Protein AF-0000000075458830 (afdb_homodimer)

Radius of gyration: 20.88 Å; Cα contacts (8 Å, |Δi|>4): 816; chains: 2; bounding box: 41×65×48 Å

Organism: Phanerochaete carnosa (strain HHB-10118-sp) (NCBI:txid650164)

Secondary structure (DSSP, 8-state):
-EEEETTSEEEEEEEEEEEEETTTTEEEEEEEEETTTTEEE--EEEPBTTS-HHHHHHHHHHHHH---EEEPPEEEEE-PBPTT-TT--S--EEEEEE-S-SEEEEEE-GGG-EEEEEEEEEEEPTT----SS-S-TT--PEEEEEEHHHHGGG-SSHHHHH-/-EEEETTSEEEEEEEEEEEEETTTTEEEEEEEEETTTTEEE--EEEPBTTS-HHHHHHHHHHHHH---EEEPPEEEEE-PBPTT-TT--S--EEEEEE-S-SEEEEEE-GGG-EEEEEEEEEEEPTT----SS-S-TT--PEEEEEEHHHHHHH-SSHHHHH-

Foldseek 3Di:
DDDDDPPQEFEKEFEFEWEQDPPVSFIWTKWKADVVVRFIATFMDTDDPPDDNQVRHQLRNCLQAQFRKDADWAFDWDQDDDPPDPPRDRDTDGDTGDFAFPDKDWDQPDRSHIYIYTYTYIYGDPPIDGDPPSYDPVDDIHIDIDRPVVVLVRGDDVVRSVD/DDDDDPPQEFEKEFEFEWEQPPPVSFIWTKWKADVVVRFIATFMDTDDPPDDNQVRHQLRNCLQAQFRKDADWDFDWDQDDDPPDPPRDRDTDGDTGDFAFPDKDWDQPDRSHIYIYTYTYIYGDPPIDGDPPSYDPVDDIHIDIDRPVVVLVRGDDVVRSVD

Sequence (326 aa):
MVQHLAGSFVISSGSTLFRREPGLNELQLCILYQPRKKKYILPKGRKDYGETIEDACLRETYEETGYPCEFVSLRMATRATQPGDLHGRDISIVRDGMTEPVGVTVMDRGKRGGKLIMWYVTRLKDGAEKVDGTQMASENYESQFVEARRAIPLLTLPQHRDLMVQHLAGSFVISSGSTLFRREPGLNELQLCILYQPRKKKYILPKGRKDYGETIEDACLRETYEETGYPCEFVSLRMATRATQPGDLHGRDISIVRDGMTEPVGVTVMDRGKRGGKLIMWYVTRLKDGAEKVDGTQMASENYESQFVEARRAIPLLTLPQHRDL

Solvent-accessible surface area (backbone atoms only — not comparable to full-atom values): 17036 Å² total; per-residue (Å²): 117,49,75,34,47,50,37,30,39,40,55,28,12,19,35,53,38,28,44,65,42,81,96,66,76,39,56,23,32,44,39,28,36,32,70,93,74,71,36,30,42,64,39,50,37,70,21,35,62,90,57,51,64,69,55,25,20,48,48,29,33,20,26,54,54,16,39,52,53,42,75,43,72,31,76,42,44,32,30,52,36,60,77,89,54,51,76,69,67,93,48,63,43,77,40,70,72,35,73,61,58,50,29,38,40,41,33,77,52,68,95,73,17,33,39,37,32,41,28,32,52,27,28,54,36,88,89,60,60,76,44,83,87,46,46,41,78,82,55,70,57,46,54,45,75,31,52,40,81,66,40,41,80,57,34,62,45,68,72,64,48,73,102,116,50,74,36,47,51,36,29,38,40,56,28,13,18,36,52,37,28,45,65,42,83,96,65,77,39,55,23,33,45,38,28,35,33,69,94,74,71,36,28,44,64,39,50,38,70,22,34,61,92,56,50,63,68,55,24,20,47,49,29,32,19,26,53,54,16,38,53,53,44,75,42,72,30,75,43,45,31,29,51,36,59,78,88,53,51,75,69,65,94,50,61,43,76,40,70,74,36,73,62,58,49,29,38,39,40,33,76,51,67,95,73,18,34,38,37,34,41,28,32,52,27,28,56,36,89,90,59,60,78,42,83,87,46,47,41,77,86,54,70,57,46,54,46,74,31,52,39,81,66,41,40,81,55,34,63,44,66,71,63,49,74,101

InterPro domains:
  IPR000086 NUDIX hydrolase domain [PF00293] (37-83)
  IPR000086 NUDIX hydrolase domain [PS51462] (8-163)
  IPR015797 NUDIX hydrolase-like domain superfamily [SSF55811] (25-162)
  IPR020084 NUDIX hydrolase, conserved site [PS00893] (45-66)

pLDDT: mean 95.64, std 5.07, range [72.12, 98.94]

Nearest PDB structures (foldseek):
  5xd4-assembly1_A  TM=8.435E-01  e=1.059E-09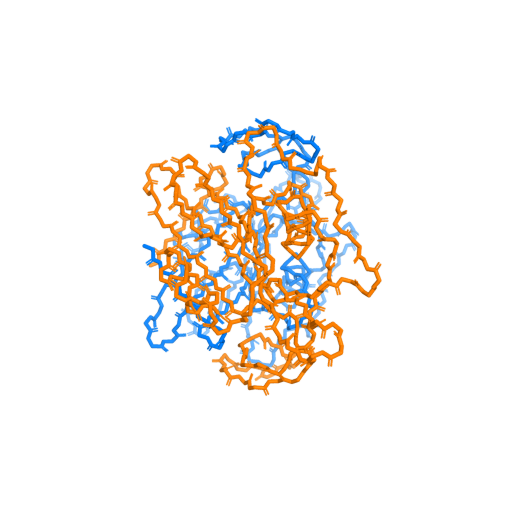  Mycolicibacterium smegmatis MC2 155
  5ggc-assembly1_A  TM=8.726E-01  e=1.098E-08  Mycolicibacterium smegmatis MC2 155
  5gg7-assembly1_A  TM=8.529E-01  e=6.795E-09  Mycolicibacterium smegmatis MC2 155
  6m6y-assembly1_A  TM=8.571E-01  e=1.773E-08  Mycolicibacterium smegmatis MC2 155
  7b64-assembly1_A-2  TM=6.522E-01  e=4.053E-05  Homo sapiens

Structure (mmCIF, N/CA/C/O backbone):
data_AF-0000000075458830-model_v1
#
loop_
_entity.id
_entity.type
_entity.pdbx_description
1 polymer 'Nudix hydrolase domain-containing protein'
#
loop_
_atom_site.group_PDB
_atom_site.id
_atom_site.type_symbol
_atom_site.label_atom_id
_atom_site.label_alt_id
_atom_site.label_comp_id
_atom_site.label_asym_id
_atom_site.label_entity_id
_atom_site.label_seq_id
_atom_site.pdbx_PDB_ins_code
_atom_site.Cartn_x
_atom_site.Cartn_y
_atom_site.Cartn_z
_atom_site.occupancy
_atom_site.B_iso_or_equiv
_atom_site.auth_seq_id
_atom_site.auth_comp_id
_atom_site.auth_asym_id
_atom_site.auth_atom_id
_atom_site.pdbx_PDB_model_num
ATOM 1 N N . MET A 1 1 ? 4.984 -12.453 11.672 1 92.38 1 MET A N 1
ATOM 2 C CA . MET A 1 1 ? 4.258 -12.273 10.414 1 92.38 1 MET A CA 1
ATOM 3 C C . MET A 1 1 ? 2.754 -12.367 10.633 1 92.38 1 MET A C 1
ATOM 5 O O . MET A 1 1 ? 2.283 -13.258 11.344 1 92.38 1 MET A O 1
ATOM 9 N N . VAL A 1 2 ? 2.076 -11.391 10.109 1 95.38 2 VAL A N 1
ATOM 10 C CA . VAL A 1 2 ? 0.62 -11.391 10.195 1 95.38 2 VAL A CA 1
ATOM 11 C C . VAL A 1 2 ? 0.019 -11.242 8.797 1 95.38 2 VAL A C 1
ATOM 13 O O . VAL A 1 2 ? 0.568 -10.531 7.953 1 95.38 2 VAL A O 1
ATOM 16 N N . GLN A 1 3 ? -1.053 -11.961 8.586 1 97.44 3 GLN A N 1
ATOM 17 C CA . GLN A 1 3 ? -1.786 -11.836 7.328 1 97.44 3 GLN A CA 1
ATOM 18 C C . GLN A 1 3 ? -3.254 -11.5 7.578 1 97.44 3 GLN A C 1
ATOM 20 O O . GLN A 1 3 ? -3.891 -12.102 8.453 1 97.44 3 GLN A O 1
ATOM 25 N N . HIS A 1 4 ? -3.738 -10.531 6.891 1 98.38 4 HIS A N 1
ATOM 26 C CA . HIS A 1 4 ? -5.152 -10.172 6.895 1 98.38 4 HIS A CA 1
ATOM 27 C C . HIS A 1 4 ? -5.789 -10.422 5.535 1 98.38 4 HIS A C 1
ATOM 29 O O . HIS A 1 4 ? -5.184 -10.133 4.5 1 98.38 4 HIS A O 1
ATOM 35 N N . LEU A 1 5 ? -6.941 -10.984 5.562 1 98.31 5 LEU A N 1
ATOM 36 C CA . LEU A 1 5 ? -7.652 -11.242 4.316 1 98.31 5 LEU A CA 1
ATOM 37 C C . LEU A 1 5 ? -8.711 -10.172 4.062 1 98.31 5 LEU A C 1
ATOM 39 O O . LEU A 1 5 ? -8.984 -9.352 4.934 1 98.31 5 LEU A O 1
ATOM 43 N N . ALA A 1 6 ? -9.242 -10.18 2.848 1 98.12 6 ALA A N 1
ATOM 44 C CA . ALA A 1 6 ? -10.211 -9.18 2.412 1 98.12 6 ALA A CA 1
ATOM 45 C C . ALA A 1 6 ? -11.281 -8.961 3.477 1 98.12 6 ALA A C 1
ATOM 47 O O . ALA A 1 6 ? -11.828 -9.922 4.027 1 98.12 6 ALA A O 1
ATOM 48 N N . GLY A 1 7 ? -11.547 -7.73 3.752 1 98.06 7 GLY A N 1
ATOM 49 C CA . GLY A 1 7 ? -12.562 -7.383 4.73 1 98.06 7 GLY A CA 1
ATOM 50 C C . GLY A 1 7 ? -12.016 -7.246 6.137 1 98.06 7 GLY A C 1
ATOM 51 O O . GLY A 1 7 ? -12.703 -6.73 7.027 1 98.06 7 GLY A O 1
ATOM 52 N N . SER A 1 8 ? -10.773 -7.637 6.367 1 98.31 8 SER A N 1
ATOM 53 C CA . SER A 1 8 ? -10.227 -7.629 7.723 1 98.31 8 SER A CA 1
ATOM 54 C C . SER A 1 8 ? -9.055 -6.664 7.836 1 98.31 8 SER A C 1
ATOM 56 O O . SER A 1 8 ? -8.234 -6.781 8.75 1 98.31 8 SER A O 1
ATOM 58 N N . PHE A 1 9 ? -8.953 -5.762 6.922 1 98.56 9 PHE A N 1
ATOM 59 C CA . PHE A 1 9 ? -7.926 -4.73 6.992 1 98.56 9 PHE A CA 1
ATOM 60 C C . PHE A 1 9 ? -8.375 -3.469 6.262 1 98.56 9 PHE A C 1
ATOM 62 O O . PHE A 1 9 ? -9.281 -3.514 5.434 1 98.56 9 PHE A O 1
ATOM 69 N N . VAL A 1 10 ? -7.738 -2.395 6.586 1 97.94 10 VAL A N 1
ATOM 70 C CA . VAL A 1 10 ? -7.938 -1.129 5.887 1 97.94 10 VAL A CA 1
ATOM 71 C C . VAL A 1 10 ? -6.586 -0.558 5.457 1 97.94 10 VAL A C 1
ATOM 73 O O . VAL A 1 10 ? -5.594 -0.689 6.18 1 97.94 10 VAL A O 1
ATOM 76 N N . ILE A 1 11 ? -6.566 -0.031 4.297 1 98.62 11 ILE A N 1
ATOM 77 C CA . ILE A 1 11 ? -5.41 0.692 3.775 1 98.62 11 ILE A CA 1
ATOM 78 C C . ILE A 1 11 ? -5.699 2.193 3.779 1 98.62 11 ILE A C 1
ATOM 80 O O . ILE A 1 11 ? -6.719 2.637 3.25 1 98.62 11 ILE A O 1
ATOM 84 N N . SER A 1 12 ? -4.84 2.891 4.438 1 98.56 12 SER A N 1
ATOM 85 C CA . SER A 1 12 ? -4.941 4.344 4.535 1 98.56 12 SER A CA 1
ATOM 86 C C . SER A 1 12 ? -3.68 5.023 4.012 1 98.56 12 SER A C 1
ATOM 88 O O . SER A 1 12 ? -2.662 4.363 3.785 1 98.56 12 SER A O 1
ATOM 90 N N . SER A 1 13 ? -3.824 6.23 3.752 1 98.69 13 SER A N 1
ATOM 91 C CA . SER A 1 13 ? -2.713 7.066 3.311 1 98.69 13 SER A CA 1
ATOM 92 C C . SER A 1 13 ? -2.762 8.445 3.963 1 98.69 13 SER A C 1
ATOM 94 O O . SER A 1 13 ? -3.842 8.953 4.27 1 98.69 13 SER A O 1
ATOM 96 N N . GLY A 1 14 ? -1.618 8.961 4.238 1 98.5 14 GLY A N 1
ATOM 97 C CA . GLY A 1 14 ? -1.493 10.266 4.871 1 98.5 14 GLY A CA 1
ATOM 98 C C . GLY A 1 14 ? -0.292 11.055 4.383 1 98.5 14 GLY A C 1
ATOM 99 O O . GLY A 1 14 ? 0.45 10.586 3.516 1 98.5 14 GLY A O 1
ATOM 100 N N . SER A 1 15 ? -0.179 12.227 4.871 1 98.12 15 SER A N 1
ATOM 101 C CA . SER A 1 15 ? 0.909 13.062 4.371 1 98.12 15 SER A CA 1
ATOM 102 C C . SER A 1 15 ? 1.405 14.031 5.438 1 98.12 15 SER A C 1
ATOM 104 O O . SER A 1 15 ? 0.67 14.359 6.371 1 98.12 15 SER A O 1
ATOM 106 N N . THR A 1 16 ? 2.641 14.383 5.387 1 98.75 16 THR A N 1
ATOM 107 C CA . THR A 1 16 ? 3.156 15.633 5.949 1 98.75 16 THR A CA 1
ATOM 108 C C . THR A 1 16 ? 3.096 16.75 4.918 1 98.75 16 THR A C 1
ATOM 110 O O . THR A 1 16 ? 3.914 16.797 3.996 1 98.75 16 THR A O 1
ATOM 113 N N . LEU A 1 17 ? 2.131 17.562 5.074 1 98.81 17 LEU A N 1
ATOM 114 C CA . LEU A 1 17 ? 1.903 18.641 4.125 1 98.81 17 LEU A CA 1
ATOM 115 C C . LEU A 1 17 ? 2.68 19.891 4.527 1 98.81 17 LEU A C 1
ATOM 117 O O . LEU A 1 17 ? 2.441 20.453 5.598 1 98.81 17 LEU A O 1
ATOM 121 N N . PHE A 1 18 ? 3.543 20.344 3.609 1 98.38 18 PHE A N 1
ATOM 122 C CA . PHE A 1 18 ? 4.387 21.5 3.898 1 98.38 18 PHE A CA 1
ATOM 123 C C . PHE A 1 18 ? 4.035 22.672 2.984 1 98.38 18 PHE A C 1
ATOM 125 O O . PHE A 1 18 ? 3.422 22.469 1.932 1 98.38 18 PHE A O 1
ATOM 132 N N . ARG A 1 19 ? 4.367 23.766 3.416 1 96.75 19 ARG A N 1
ATOM 133 C CA . ARG A 1 19 ? 4.465 24.953 2.559 1 96.75 19 ARG A CA 1
ATOM 134 C C . ARG A 1 19 ? 5.617 25.844 2.996 1 96.75 19 ARG A C 1
ATOM 136 O O . ARG A 1 19 ? 6.145 25.703 4.098 1 96.75 19 ARG A O 1
ATOM 143 N N . ARG A 1 20 ? 6.141 26.594 2.086 1 92.25 20 ARG A N 1
ATOM 144 C CA . ARG A 1 20 ? 7.074 27.656 2.443 1 92.25 20 ARG A CA 1
ATOM 145 C C . ARG A 1 20 ? 6.375 29 2.492 1 92.25 20 ARG A C 1
ATOM 147 O O . ARG A 1 20 ? 5.617 29.344 1.58 1 92.25 20 ARG A O 1
ATOM 154 N N . GLU A 1 21 ? 6.395 29.641 3.633 1 82.94 21 GLU A N 1
ATOM 155 C CA . GLU A 1 21 ? 5.84 30.984 3.762 1 82.94 21 GLU A CA 1
ATOM 156 C C . GLU A 1 21 ? 6.602 31.984 2.891 1 82.94 21 GLU A C 1
ATOM 158 O O . GLU A 1 21 ? 7.824 32.094 2.994 1 82.94 21 GLU A O 1
ATOM 163 N N . PRO A 1 22 ? 5.734 32.531 2.053 1 72.12 22 PRO A N 1
ATOM 164 C CA . PRO A 1 22 ? 6.418 33.5 1.191 1 72.12 22 PRO A CA 1
ATOM 165 C C . PRO A 1 22 ? 7.117 34.594 1.98 1 72.12 22 PRO A C 1
ATOM 167 O O . PRO A 1 22 ? 6.594 35.062 2.998 1 72.12 22 PRO A O 1
ATOM 170 N N . GLY A 1 23 ? 8.305 35.031 1.563 1 77.81 23 GLY A N 1
ATOM 171 C CA . GLY A 1 23 ? 9.039 36.156 2.145 1 77.81 23 GLY A CA 1
ATOM 172 C C . GLY A 1 23 ? 9.906 35.75 3.322 1 77.81 23 GLY A C 1
ATOM 173 O O . GLY A 1 23 ? 10.93 36.375 3.586 1 77.81 23 GLY A O 1
ATOM 174 N N . LEU A 1 24 ? 9.477 34.719 4.102 1 76.94 24 LEU A N 1
ATOM 175 C CA . LEU A 1 24 ? 10.227 34.312 5.293 1 76.94 24 LEU A CA 1
ATOM 176 C C . LEU A 1 24 ? 11.023 33.062 5.043 1 76.94 24 LEU A C 1
ATOM 178 O O . LEU A 1 24 ? 11.867 32.688 5.863 1 76.94 24 LEU A O 1
ATOM 182 N N . ASN A 1 25 ? 10.859 32.531 3.949 1 83.06 25 ASN A N 1
ATOM 183 C CA . ASN A 1 25 ? 11.477 31.234 3.619 1 83.06 25 ASN A CA 1
ATOM 184 C C . ASN A 1 25 ? 11.359 30.25 4.773 1 83.06 25 ASN A C 1
ATOM 186 O O . ASN A 1 25 ? 12.312 29.516 5.062 1 83.06 25 ASN A O 1
ATOM 190 N N . GLU A 1 26 ? 10.328 30.359 5.547 1 91.31 26 GLU A N 1
ATOM 191 C CA . GLU A 1 26 ? 10.047 29.484 6.684 1 91.31 26 GLU A CA 1
ATOM 192 C C . GLU A 1 26 ? 9.234 28.266 6.254 1 91.31 26 GLU A C 1
ATOM 194 O O . GLU A 1 26 ? 8.227 28.406 5.559 1 91.31 26 GLU A O 1
ATOM 199 N N . LEU A 1 27 ? 9.789 27.109 6.641 1 95.81 27 LEU A N 1
ATOM 200 C CA . LEU A 1 27 ? 9.062 25.875 6.371 1 95.81 27 LEU A CA 1
ATOM 201 C C . LEU A 1 27 ? 7.957 25.672 7.402 1 95.81 27 LEU A C 1
ATOM 203 O O . LEU A 1 27 ? 8.203 25.75 8.609 1 95.81 27 LEU A O 1
ATOM 207 N N . GLN A 1 28 ? 6.793 25.484 6.879 1 97.62 28 GLN A N 1
ATOM 208 C CA . GLN A 1 28 ? 5.656 25.234 7.758 1 97.62 28 GLN A CA 1
ATOM 209 C C . GLN A 1 28 ? 5.031 23.875 7.48 1 97.62 28 GLN A C 1
ATOM 211 O O . GLN A 1 28 ? 5.031 23.406 6.34 1 97.62 28 GLN A O 1
ATOM 216 N N . LEU A 1 29 ? 4.57 23.234 8.523 1 98.44 29 LEU A N 1
ATOM 217 C CA . LEU A 1 29 ? 3.859 21.969 8.484 1 98.44 29 LEU A CA 1
ATOM 218 C C . LEU A 1 29 ? 2.375 22.156 8.773 1 98.44 29 LEU A C 1
ATOM 220 O O . LEU A 1 29 ? 2.01 22.906 9.695 1 98.44 29 LEU A O 1
ATOM 224 N N . CYS A 1 30 ? 1.53 21.562 7.934 1 98.5 30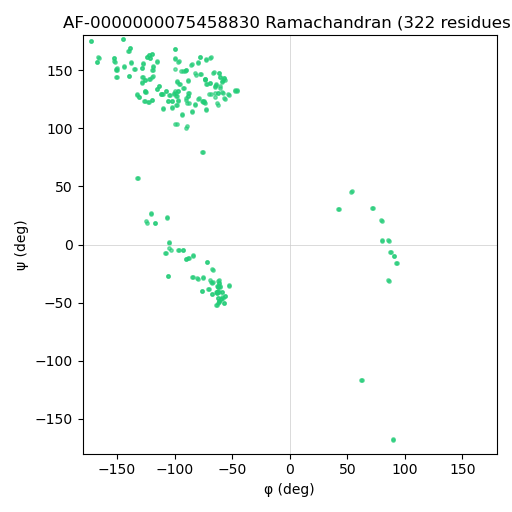 CYS A N 1
ATOM 225 C CA . CYS A 1 30 ? 0.098 21.594 8.211 1 98.5 30 CYS A CA 1
ATOM 226 C C . CYS A 1 30 ? -0.295 20.516 9.211 1 98.5 30 CYS A C 1
ATOM 228 O O . CYS A 1 30 ? -0.062 19.328 8.969 1 98.5 30 CYS A O 1
ATOM 230 N N . ILE A 1 31 ? -0.862 20.875 10.336 1 98.69 31 ILE A N 1
ATOM 231 C CA . ILE A 1 31 ? -1.334 19.922 11.336 1 98.69 31 ILE A CA 1
ATOM 232 C C . ILE A 1 31 ? -2.834 20.094 11.555 1 98.69 31 ILE A C 1
ATOM 234 O O . ILE A 1 31 ? -3.383 21.172 11.289 1 98.69 31 ILE A O 1
ATOM 238 N N . LEU A 1 32 ? -3.467 19.031 11.898 1 98.44 32 LEU A N 1
ATOM 239 C CA . LEU A 1 32 ? -4.895 19.016 12.195 1 98.44 32 LEU A CA 1
ATOM 240 C C . LEU A 1 32 ? -5.141 19.016 13.703 1 98.44 32 LEU A C 1
ATOM 242 O O . LEU A 1 32 ? -4.531 18.234 14.43 1 98.44 32 LEU A O 1
ATOM 246 N N . TYR A 1 33 ? -5.945 19.859 14.172 1 97.88 33 TYR A N 1
ATOM 247 C CA . TYR A 1 33 ? -6.461 19.797 15.531 1 97.88 33 TYR A CA 1
ATOM 248 C C . TYR A 1 33 ? -7.832 19.141 15.57 1 97.88 33 TYR A C 1
ATOM 250 O O . TYR A 1 33 ? -8.727 19.5 14.797 1 97.88 33 TYR A O 1
ATOM 258 N N . GLN A 1 34 ? -7.957 18.109 16.328 1 95.25 34 GLN A N 1
ATOM 259 C CA . GLN A 1 34 ? -9.227 17.438 16.594 1 95.25 34 GLN A CA 1
ATOM 260 C C . GLN A 1 34 ? -9.828 17.891 17.922 1 95.25 34 GLN A C 1
ATOM 262 O O . GLN A 1 34 ? -9.477 17.359 18.984 1 95.25 34 GLN A O 1
ATOM 267 N N . PRO A 1 35 ? -10.852 18.75 17.938 1 93.12 35 PRO A N 1
ATOM 268 C CA . PRO A 1 35 ? -11.375 19.344 19.172 1 93.12 35 PRO A CA 1
ATOM 269 C C . PRO A 1 35 ? -11.945 18.297 20.125 1 93.12 35 PRO A C 1
ATOM 271 O O . PRO A 1 35 ? -11.75 18.375 21.344 1 93.12 35 PRO A O 1
ATOM 274 N N . ARG A 1 36 ? -12.664 17.328 19.594 1 91.19 36 ARG A N 1
ATOM 275 C CA . ARG A 1 36 ? -13.328 16.328 20.438 1 91.19 36 ARG A CA 1
ATOM 276 C C . ARG A 1 36 ? -12.305 15.539 21.234 1 91.19 36 ARG A C 1
ATOM 278 O O . ARG A 1 36 ? -12.547 15.211 22.406 1 91.19 36 ARG A O 1
ATOM 285 N N . LYS A 1 37 ? -11.141 15.305 20.703 1 93.38 37 LYS A N 1
ATOM 286 C CA . LYS A 1 37 ? -10.117 14.484 21.344 1 93.38 37 LYS A CA 1
ATOM 287 C C . LYS A 1 37 ? -8.961 15.344 21.844 1 93.38 37 LYS A C 1
ATOM 289 O O . LYS A 1 37 ? -8.07 14.859 22.547 1 93.38 37 LYS A O 1
ATOM 294 N N . LYS A 1 38 ? -9.008 16.547 21.5 1 95.19 38 LYS A N 1
ATOM 295 C CA . LYS A 1 38 ? -7.965 17.5 21.859 1 95.19 38 LYS A CA 1
ATOM 296 C C . LYS A 1 38 ? -6.586 17 21.438 1 95.19 38 LYS A C 1
ATOM 298 O O . LYS A 1 38 ? -5.645 17 22.234 1 95.19 38 LYS A O 1
ATOM 303 N N . LYS A 1 39 ? -6.5 16.5 20.234 1 97.44 39 LYS A N 1
ATOM 304 C CA . LYS A 1 39 ? -5.266 15.953 19.688 1 97.44 39 LYS A CA 1
ATOM 305 C C . LYS A 1 39 ? -4.859 16.688 18.406 1 97.44 39 LYS A C 1
ATOM 307 O O . LYS A 1 39 ? -5.715 17.156 17.656 1 97.44 39 LYS A O 1
ATOM 312 N N . TYR A 1 40 ? -3.572 16.844 18.297 1 98.5 40 TYR A N 1
ATOM 313 C CA . TYR A 1 40 ? -2.992 17.266 17.016 1 98.5 40 TYR A CA 1
ATOM 314 C C . TYR A 1 40 ? -2.457 16.062 16.25 1 98.5 40 TYR A C 1
ATOM 316 O O . TYR A 1 40 ? -1.675 15.273 16.766 1 98.5 40 TYR A O 1
ATOM 324 N N . ILE A 1 41 ? -2.908 15.953 14.969 1 98.38 41 ILE A N 1
ATOM 325 C CA . ILE A 1 41 ? -2.533 14.797 14.164 1 98.38 41 ILE A CA 1
ATOM 326 C C . ILE A 1 41 ? -2.201 15.242 12.742 1 98.38 41 ILE A C 1
ATOM 328 O O . ILE A 1 41 ? -2.404 16.406 12.383 1 98.38 41 ILE A O 1
ATOM 332 N N . LEU A 1 42 ? -1.647 14.359 11.992 1 98.75 42 LEU A N 1
ATOM 333 C CA . LEU A 1 42 ? -1.403 14.586 10.578 1 98.75 42 LEU A CA 1
ATOM 334 C C . LEU A 1 42 ? -2.594 14.133 9.734 1 98.75 42 LEU A C 1
ATOM 336 O O . LEU A 1 42 ? -3.334 13.234 10.141 1 98.75 42 LEU A O 1
ATOM 340 N N . PRO A 1 43 ? -2.789 14.781 8.633 1 98.62 43 PRO A N 1
ATOM 341 C CA . PRO A 1 43 ? -3.9 14.352 7.785 1 98.62 43 PRO A CA 1
ATOM 342 C C . PRO A 1 43 ? -3.703 12.938 7.23 1 98.62 43 PRO A C 1
ATOM 344 O O . PRO A 1 43 ? -2.602 12.594 6.801 1 98.62 43 PRO A O 1
ATOM 347 N N . LYS A 1 44 ? -4.68 12.156 7.242 1 98.06 44 LYS A N 1
ATOM 348 C CA . LYS A 1 44 ? -4.691 1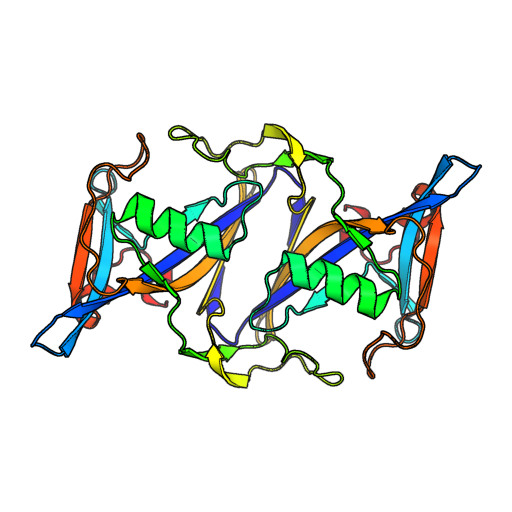0.797 6.723 1 98.06 44 LYS A CA 1
ATOM 349 C C . LYS A 1 44 ? -6.121 10.266 6.602 1 98.06 44 LYS A C 1
ATOM 351 O O . LYS A 1 44 ? -7.035 10.781 7.246 1 98.06 44 LYS A O 1
ATOM 356 N N . GLY A 1 45 ? -6.266 9.242 5.805 1 97.19 45 GLY A N 1
ATOM 357 C CA . GLY A 1 45 ? -7.574 8.617 5.695 1 97.19 45 GLY A CA 1
ATOM 358 C C . GLY A 1 45 ? -7.559 7.336 4.883 1 97.19 45 GLY A C 1
ATOM 359 O O . GLY A 1 45 ? -6.547 7.008 4.254 1 97.19 45 GLY A O 1
ATOM 360 N N . ARG A 1 46 ? -8.703 6.695 4.852 1 97.31 46 ARG A N 1
ATOM 361 C CA . ARG A 1 46 ? -8.867 5.43 4.145 1 97.31 46 ARG A CA 1
ATOM 362 C C . ARG A 1 46 ? -8.883 5.645 2.635 1 97.31 46 ARG A C 1
ATOM 364 O O . ARG A 1 46 ? -9.461 6.621 2.15 1 97.31 46 ARG A O 1
ATOM 371 N N . LYS A 1 47 ? -8.281 4.711 1.985 1 97.62 47 LYS A N 1
ATOM 372 C CA . LYS A 1 47 ? -8.344 4.699 0.526 1 97.62 47 LYS A CA 1
ATOM 373 C C . LYS A 1 47 ? -9.758 4.371 0.041 1 97.62 47 LYS A C 1
ATOM 375 O O . LYS A 1 47 ? -10.43 3.516 0.617 1 97.62 47 LYS A O 1
ATOM 380 N N . ASP A 1 48 ? -10.211 5.09 -1.018 1 97.56 48 ASP A N 1
ATOM 381 C CA . ASP A 1 48 ? -11.398 4.664 -1.758 1 97.56 48 ASP A CA 1
ATOM 382 C C . ASP A 1 48 ? -11.086 3.453 -2.637 1 97.56 48 ASP A C 1
ATOM 384 O O . ASP A 1 48 ? -9.977 3.318 -3.146 1 97.56 48 ASP A O 1
ATOM 388 N N . TYR A 1 49 ? -12.094 2.535 -2.709 1 97.38 49 TYR A N 1
ATOM 389 C CA . TYR A 1 49 ? -11.836 1.456 -3.654 1 97.38 49 TYR A CA 1
ATOM 390 C C . TYR A 1 49 ? -11.625 2.004 -5.062 1 97.38 49 TYR A C 1
ATOM 392 O O . TYR A 1 49 ? -12.266 2.982 -5.457 1 97.38 49 TYR A O 1
ATOM 400 N N . GLY A 1 50 ? -10.656 1.42 -5.789 1 96.75 50 GLY A N 1
ATOM 401 C CA . GLY A 1 50 ? -10.383 1.802 -7.164 1 96.75 50 GLY A CA 1
ATOM 402 C C . GLY A 1 50 ? -9.305 2.863 -7.289 1 96.75 50 GLY A C 1
ATOM 403 O O . GLY A 1 50 ? -8.773 3.088 -8.375 1 96.75 50 GLY A O 1
ATOM 404 N N . GLU A 1 51 ? -8.969 3.525 -6.273 1 97.12 51 GLU A N 1
ATOM 405 C CA . GLU A 1 51 ? -7.918 4.531 -6.387 1 97.12 51 GLU A CA 1
ATOM 406 C C . GLU A 1 51 ? -6.582 3.988 -5.891 1 97.12 51 GLU A C 1
ATOM 408 O O . GLU A 1 51 ? -6.539 2.996 -5.16 1 97.12 51 GLU A O 1
ATOM 413 N N . THR A 1 52 ? -5.512 4.598 -6.289 1 98.25 52 THR A N 1
ATOM 414 C CA . THR A 1 52 ? -4.195 4.238 -5.777 1 98.25 52 THR A CA 1
ATOM 415 C C . THR A 1 52 ? -3.98 4.82 -4.383 1 98.25 52 THR A C 1
ATOM 417 O O . THR A 1 52 ? -4.723 5.707 -3.953 1 98.25 52 THR A O 1
ATOM 420 N N . ILE A 1 53 ? -3.012 4.258 -3.695 1 98.69 53 ILE A N 1
ATOM 421 C CA . ILE A 1 53 ? -2.672 4.754 -2.367 1 98.69 53 ILE A CA 1
ATOM 422 C C . ILE A 1 53 ? -2.184 6.199 -2.467 1 98.69 53 ILE A C 1
ATOM 424 O O . ILE A 1 53 ? -2.469 7.02 -1.592 1 98.69 53 ILE A O 1
ATOM 428 N N . GLU A 1 54 ? -1.455 6.52 -3.537 1 98.69 54 GLU A N 1
ATOM 429 C CA . GLU A 1 54 ? -0.976 7.875 -3.803 1 98.69 54 GLU A CA 1
ATOM 430 C C . GLU A 1 54 ? -2.139 8.844 -3.984 1 98.69 54 GLU A C 1
ATOM 432 O O . GLU A 1 54 ? -2.141 9.938 -3.408 1 98.69 54 GLU A O 1
ATOM 437 N N . ASP A 1 55 ? -3.123 8.414 -4.773 1 98.38 55 ASP A N 1
ATOM 438 C CA . ASP A 1 55 ? -4.293 9.258 -4.992 1 98.38 55 ASP A CA 1
ATOM 439 C C . ASP A 1 55 ? -5.051 9.492 -3.688 1 98.38 55 ASP A C 1
ATOM 441 O O . ASP A 1 55 ? -5.547 10.594 -3.439 1 98.38 55 ASP A O 1
ATOM 445 N N . ALA A 1 56 ? -5.156 8.469 -2.926 1 98.5 56 ALA A N 1
ATOM 446 C CA . ALA A 1 56 ? -5.812 8.586 -1.626 1 98.5 56 ALA A CA 1
ATOM 447 C C . ALA A 1 56 ? -5.113 9.625 -0.75 1 98.5 56 ALA A C 1
ATOM 449 O O . ALA A 1 56 ? -5.77 10.406 -0.058 1 98.5 56 ALA A O 1
ATOM 450 N N . CYS A 1 57 ? -3.777 9.633 -0.774 1 98.75 57 CYS A N 1
ATOM 451 C CA . CYS A 1 57 ? -2.996 10.578 0.013 1 98.75 57 CYS A CA 1
ATOM 452 C C . CYS A 1 57 ? -3.377 12.016 -0.325 1 98.75 57 CYS A C 1
ATOM 454 O O . CYS A 1 57 ? -3.699 12.805 0.566 1 98.75 57 CYS A O 1
ATOM 456 N N . LEU A 1 58 ? -3.375 12.25 -1.6 1 98.75 58 LEU A N 1
ATOM 457 C CA . LEU A 1 58 ? -3.666 13.609 -2.047 1 98.75 58 LEU A CA 1
ATOM 458 C C . LEU A 1 58 ? -5.117 13.977 -1.755 1 98.75 58 LEU A C 1
ATOM 460 O O . LEU A 1 58 ? -5.398 15.086 -1.296 1 98.75 58 LEU A O 1
ATOM 464 N N . ARG A 1 59 ? -6.027 13.117 -1.991 1 98 59 ARG A N 1
ATOM 465 C CA . ARG A 1 59 ? -7.445 13.367 -1.757 1 98 59 ARG A CA 1
ATOM 466 C C . ARG A 1 59 ? -7.723 13.594 -0.275 1 98 59 ARG A C 1
ATOM 468 O O . ARG A 1 59 ? -8.336 14.594 0.1 1 98 59 ARG A O 1
ATOM 475 N N . GLU A 1 60 ? -7.266 12.672 0.572 1 97.88 60 GLU A N 1
ATOM 476 C CA . GLU A 1 60 ? -7.508 12.758 2.01 1 97.88 60 GLU A CA 1
ATOM 477 C C . GLU A 1 60 ? -6.875 14.008 2.604 1 97.88 60 GLU A C 1
ATOM 479 O O . GLU A 1 60 ? -7.438 14.625 3.516 1 97.88 60 GLU A O 1
ATOM 484 N N . THR A 1 61 ? -5.641 14.352 2.141 1 98.62 61 THR A N 1
ATOM 485 C CA . THR A 1 61 ? -5.012 15.586 2.605 1 98.62 61 THR A CA 1
ATOM 486 C C . THR A 1 61 ? -5.867 16.797 2.254 1 98.62 61 THR A C 1
ATOM 488 O O . THR A 1 61 ? -6.133 17.641 3.107 1 98.62 61 THR A O 1
ATOM 491 N N . TYR A 1 62 ? -6.312 16.828 1.029 1 98.31 62 TYR A N 1
ATOM 492 C CA . TYR A 1 62 ? -7.18 17.922 0.589 1 98.31 62 TYR A CA 1
ATOM 493 C C . TYR A 1 62 ? -8.469 17.953 1.395 1 98.31 62 TYR A C 1
ATOM 495 O O . TYR A 1 62 ? -8.891 19.016 1.872 1 98.31 62 TYR A O 1
ATOM 503 N N . GLU A 1 63 ? -9.094 16.812 1.522 1 97.06 63 GLU A N 1
ATOM 504 C CA . GLU A 1 63 ? -10.367 16.734 2.24 1 97.06 63 GLU A CA 1
ATOM 505 C C . GLU A 1 63 ? -10.219 17.219 3.676 1 97.06 63 GLU A C 1
ATOM 507 O O . GLU A 1 63 ? -11.031 18.031 4.141 1 97.06 63 GLU A O 1
ATOM 512 N N . GLU A 1 64 ? -9.211 16.812 4.371 1 97.62 64 GLU A N 1
ATOM 513 C CA . GLU A 1 64 ? -9.109 17.078 5.805 1 97.62 64 GLU A CA 1
ATOM 514 C C . GLU A 1 64 ? -8.516 18.453 6.078 1 97.62 64 GLU A C 1
ATOM 516 O O . GLU A 1 64 ? -8.789 19.047 7.117 1 97.62 64 GLU A O 1
ATOM 521 N N . THR A 1 65 ? -7.668 19 5.164 1 98.06 65 THR A N 1
ATOM 522 C CA . THR A 1 65 ? -6.961 20.234 5.438 1 98.06 65 THR A CA 1
ATOM 523 C C . THR A 1 65 ? -7.574 21.391 4.652 1 98.06 65 THR A C 1
ATOM 525 O O . THR A 1 65 ? -7.398 22.562 5.012 1 98.06 65 THR A O 1
ATOM 528 N N . GLY A 1 66 ? -8.195 21.062 3.514 1 98.06 66 GLY A N 1
ATOM 529 C CA . GLY A 1 66 ? -8.695 22.078 2.602 1 98.06 66 GLY A CA 1
ATOM 530 C C . GLY A 1 66 ? -7.652 22.578 1.62 1 98.06 66 GLY A C 1
ATOM 531 O O . GLY A 1 66 ? -7.918 23.484 0.829 1 98.06 66 GLY A O 1
ATOM 532 N N . TYR A 1 67 ? -6.473 22.016 1.631 1 98 67 TYR A N 1
ATOM 533 C CA . TYR A 1 67 ? -5.379 22.516 0.81 1 98 67 TYR A CA 1
ATOM 534 C C . TYR A 1 67 ? -5.043 21.547 -0.312 1 98 67 TYR A C 1
ATOM 536 O O . TYR A 1 67 ? -4.637 20.406 -0.055 1 98 67 TYR A O 1
ATOM 544 N N . PRO A 1 68 ? -5.223 22 -1.569 1 98.06 68 PRO A N 1
ATOM 545 C CA . PRO A 1 68 ? -4.684 21.188 -2.658 1 98.06 68 PRO A CA 1
ATOM 546 C C . PRO A 1 68 ? -3.166 21.016 -2.572 1 98.06 68 PRO A C 1
ATOM 548 O O . PRO A 1 68 ? -2.453 21.969 -2.256 1 98.06 68 PRO A O 1
ATOM 551 N N . CYS A 1 69 ? -2.703 19.812 -2.771 1 98.5 69 CYS A N 1
ATOM 552 C CA . CYS A 1 69 ? -1.279 19.547 -2.588 1 98.5 69 CYS A CA 1
ATOM 553 C C . CYS A 1 69 ? -0.751 18.625 -3.672 1 98.5 69 CYS A C 1
ATOM 555 O O . CYS A 1 69 ? -1.519 18.125 -4.5 1 98.5 69 CYS A O 1
ATOM 557 N N . GLU A 1 70 ? 0.531 18.531 -3.783 1 98.62 70 GLU A N 1
ATOM 558 C CA . GLU A 1 70 ? 1.244 17.625 -4.676 1 98.62 70 GLU A CA 1
ATOM 559 C C . GLU A 1 70 ? 2.445 16.984 -3.977 1 98.62 70 GLU A C 1
ATOM 561 O O . GLU A 1 70 ? 2.922 17.5 -2.965 1 98.62 70 GLU A O 1
ATOM 566 N N . PHE A 1 71 ? 2.875 15.867 -4.461 1 98.62 71 PHE A N 1
ATOM 567 C CA . PHE A 1 71 ? 4.008 15.172 -3.863 1 98.62 71 PHE A CA 1
ATOM 568 C C . PHE A 1 71 ? 5.289 15.969 -4.039 1 98.62 71 PHE A C 1
ATOM 570 O O . PHE A 1 71 ? 5.484 16.625 -5.066 1 98.62 71 PHE A O 1
ATOM 577 N N . VAL A 1 72 ? 6.152 15.852 -3.088 1 97.69 72 VAL A N 1
ATOM 578 C CA . VAL A 1 72 ? 7.473 16.469 -3.152 1 97.69 72 VAL A CA 1
ATOM 579 C C . VAL A 1 72 ? 8.508 15.438 -3.594 1 97.69 72 VAL A C 1
ATOM 581 O O . VAL A 1 72 ? 8.531 14.312 -3.076 1 97.69 72 VAL A O 1
ATOM 584 N N . SER A 1 73 ? 9.312 15.797 -4.57 1 97.44 73 SER A N 1
ATOM 585 C CA . SER A 1 73 ? 10.461 14.977 -4.941 1 97.44 73 SER A CA 1
ATOM 586 C C . SER A 1 73 ? 11.578 15.094 -3.91 1 97.44 73 SER A C 1
ATOM 588 O O . SER A 1 73 ? 12.125 16.188 -3.695 1 97.44 73 SER A O 1
ATOM 590 N N . LEU A 1 74 ? 11.969 13.961 -3.346 1 98.19 74 LEU A N 1
ATOM 591 C CA . LEU A 1 74 ? 12.891 14 -2.215 1 98.19 74 LEU A CA 1
ATOM 592 C C . LEU A 1 74 ? 14.18 13.266 -2.545 1 98.19 74 LEU A C 1
ATOM 594 O O . LEU A 1 74 ? 14.211 12.406 -3.432 1 98.19 74 LEU A O 1
ATOM 598 N N . ARG A 1 75 ? 15.258 13.695 -1.846 1 98.62 75 ARG A N 1
ATOM 599 C CA . ARG A 1 75 ? 16.375 12.797 -1.577 1 98.62 75 ARG A CA 1
ATOM 600 C C . ARG A 1 75 ? 16.125 11.961 -0.327 1 98.62 75 ARG A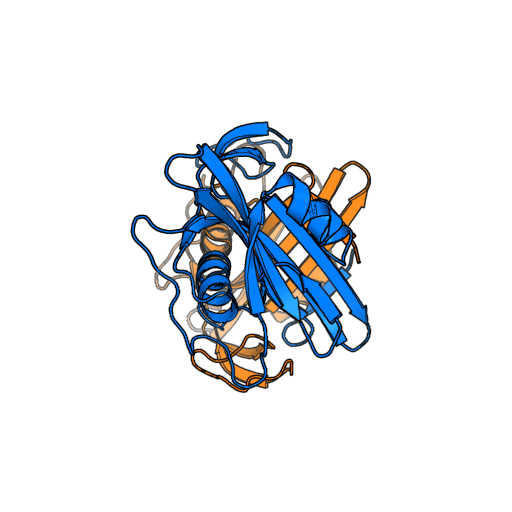 C 1
ATOM 602 O O . ARG A 1 75 ? 16.031 12.5 0.778 1 98.62 75 ARG A O 1
ATOM 609 N N . MET A 1 76 ? 16 10.68 -0.514 1 98.44 76 MET A N 1
ATOM 610 C CA . MET A 1 76 ? 15.625 9.859 0.634 1 98.44 76 MET A CA 1
ATOM 611 C C . MET A 1 76 ? 16.156 8.438 0.477 1 98.44 76 MET A C 1
ATOM 613 O O . MET A 1 76 ? 16.453 8 -0.637 1 98.44 76 MET A O 1
ATOM 617 N N . ALA A 1 77 ? 16.281 7.777 1.629 1 98.38 77 ALA A N 1
ATOM 618 C CA . ALA A 1 77 ? 16.562 6.348 1.617 1 98.38 77 ALA A CA 1
ATOM 619 C C . ALA A 1 77 ? 15.336 5.551 1.187 1 98.38 77 ALA A C 1
ATOM 621 O O . ALA A 1 77 ? 14.203 5.891 1.551 1 98.38 77 ALA A O 1
ATOM 622 N N . THR A 1 78 ? 15.523 4.578 0.393 1 98 78 THR A N 1
ATOM 623 C CA . THR A 1 78 ? 14.438 3.695 -0.02 1 98 78 THR A CA 1
ATOM 624 C C . THR A 1 78 ? 14.961 2.299 -0.333 1 98 78 THR A C 1
ATOM 626 O O . THR A 1 78 ? 16.125 2.137 -0.698 1 98 78 THR A O 1
ATOM 629 N N . ARG A 1 79 ? 14.148 1.339 -0.125 1 97.44 79 ARG A N 1
ATOM 630 C CA . ARG A 1 79 ? 14.469 -0.036 -0.493 1 97.44 79 ARG A CA 1
ATOM 631 C C . ARG A 1 79 ? 13.703 -0.461 -1.744 1 97.44 79 ARG A C 1
ATOM 633 O O . ARG A 1 79 ? 13.758 -1.626 -2.145 1 97.44 79 ARG A O 1
ATOM 640 N N . ALA A 1 80 ? 12.898 0.462 -2.338 1 97.44 80 ALA A N 1
ATOM 641 C CA . ALA A 1 80 ? 12.273 0.205 -3.633 1 97.44 80 ALA A CA 1
ATOM 642 C C . ALA A 1 80 ? 13.328 -0.019 -4.715 1 97.44 80 ALA A C 1
ATOM 644 O O . ALA A 1 80 ? 14.406 0.579 -4.672 1 97.44 80 ALA A O 1
ATOM 645 N N . THR A 1 81 ? 12.977 -0.844 -5.645 1 96 81 THR A N 1
ATOM 646 C CA . THR A 1 81 ? 13.93 -1.221 -6.684 1 96 81 THR A CA 1
ATOM 647 C C . THR A 1 81 ? 13.977 -0.16 -7.777 1 96 81 THR A C 1
ATOM 649 O O . THR A 1 81 ? 12.984 0.518 -8.039 1 96 81 THR A O 1
ATOM 652 N N . GLN A 1 82 ? 15.133 -0.023 -8.336 1 95.31 82 GLN A N 1
ATOM 653 C CA . GLN A 1 82 ? 15.258 0.81 -9.531 1 95.31 82 GLN A CA 1
ATOM 654 C C . GLN A 1 82 ? 14.578 0.157 -10.727 1 95.31 82 GLN A C 1
ATOM 656 O O . GLN A 1 82 ? 14.836 -1.009 -11.039 1 95.31 82 GLN A O 1
ATOM 661 N N . PRO A 1 83 ? 13.75 0.94 -11.383 1 94.69 83 PRO A N 1
ATOM 662 C CA . PRO A 1 83 ? 13.141 0.369 -12.586 1 94.69 83 PRO A CA 1
ATOM 663 C C . PRO A 1 83 ? 14.172 -0.189 -13.562 1 94.69 83 PRO A C 1
ATOM 665 O O . PRO A 1 83 ? 15.156 0.483 -13.875 1 94.69 83 PRO A O 1
ATOM 668 N N . GLY A 1 84 ? 13.93 -1.415 -13.961 1 89.38 84 GLY A N 1
ATOM 669 C CA . GLY A 1 84 ? 14.797 -2.033 -14.953 1 89.38 84 GLY A CA 1
ATOM 670 C C . GLY A 1 84 ? 16 -2.715 -14.344 1 89.38 84 GLY A C 1
ATOM 671 O O . GLY A 1 84 ? 16.797 -3.332 -15.055 1 89.38 84 GLY A O 1
ATOM 672 N N . ASP A 1 85 ? 16.203 -2.572 -13.039 1 87.56 85 ASP A N 1
ATOM 673 C CA . ASP A 1 85 ? 17.328 -3.227 -12.383 1 87.56 85 ASP A CA 1
ATOM 674 C C . ASP A 1 85 ? 17.094 -4.73 -12.258 1 87.56 85 ASP A C 1
ATOM 676 O O . ASP A 1 85 ? 16.234 -5.168 -11.484 1 87.56 85 ASP A O 1
ATOM 680 N N . LEU A 1 86 ? 17.922 -5.547 -12.914 1 81.56 86 LEU A N 1
ATOM 681 C CA . LEU A 1 86 ? 17.75 -6.996 -12.953 1 81.56 86 LEU A CA 1
ATOM 682 C C . LEU A 1 86 ? 18.547 -7.664 -11.836 1 81.56 86 LEU A C 1
ATOM 684 O O . LEU A 1 86 ? 18.406 -8.867 -11.594 1 81.56 86 LEU A O 1
ATOM 688 N N . HIS A 1 87 ? 19.312 -6.844 -11.117 1 78.25 87 HIS A N 1
ATOM 689 C CA . HIS A 1 87 ? 20.188 -7.379 -10.086 1 78.25 87 HIS A CA 1
ATOM 690 C C . HIS A 1 87 ? 19.922 -6.723 -8.734 1 78.25 87 HIS A C 1
ATOM 692 O O . HIS A 1 87 ? 20.75 -6.805 -7.824 1 78.25 87 HIS A O 1
ATOM 698 N N . GLY A 1 88 ? 18.781 -6.172 -8.672 1 76.38 88 GLY A N 1
ATOM 699 C CA . GLY A 1 88 ? 18.516 -5.367 -7.488 1 76.38 88 GLY A CA 1
ATOM 700 C C . GLY A 1 88 ? 18.484 -6.18 -6.207 1 76.38 88 GLY A C 1
ATOM 701 O O . GLY A 1 88 ? 17.891 -7.258 -6.164 1 76.38 88 GLY A O 1
ATOM 702 N N . ARG A 1 89 ? 19.266 -5.73 -5.266 1 85.75 89 ARG A N 1
ATOM 703 C CA . ARG A 1 89 ? 19.312 -6.297 -3.924 1 85.75 89 ARG A CA 1
ATOM 704 C C . ARG A 1 89 ? 18.391 -5.523 -2.979 1 85.75 89 ARG A C 1
ATOM 706 O O . ARG A 1 89 ? 18.109 -4.348 -3.209 1 85.75 89 ARG A O 1
ATOM 713 N N . ASP A 1 90 ? 17.891 -6.266 -2.029 1 92.56 90 ASP A N 1
ATOM 714 C CA . ASP A 1 90 ? 17.078 -5.637 -0.999 1 92.56 90 ASP A CA 1
ATOM 715 C C . ASP A 1 90 ? 17.938 -4.879 0.006 1 92.56 90 ASP A C 1
ATOM 717 O O . ASP A 1 90 ? 18.188 -5.367 1.111 1 92.56 90 ASP A O 1
ATOM 721 N N . ILE A 1 91 ? 18.375 -3.67 -0.337 1 94.94 91 ILE A N 1
ATOM 722 C CA . ILE A 1 91 ? 19.172 -2.799 0.521 1 94.94 91 ILE A CA 1
ATOM 723 C C . ILE A 1 91 ? 18.625 -1.376 0.467 1 94.94 91 ILE A C 1
ATOM 725 O O . ILE A 1 91 ? 17.969 -0.993 -0.506 1 94.94 91 ILE A O 1
ATOM 729 N N . SER A 1 92 ? 18.844 -0.711 1.571 1 97.38 92 SER A N 1
ATOM 730 C CA . SER A 1 92 ? 18.469 0.699 1.611 1 97.38 92 SER A CA 1
ATOM 731 C C . SER A 1 92 ? 19.453 1.554 0.818 1 97.38 92 SER A C 1
ATOM 733 O O . SER A 1 92 ? 20.656 1.508 1.06 1 97.38 92 SER A O 1
ATOM 735 N N . ILE A 1 93 ? 19 2.328 -0.181 1 97.38 93 ILE A N 1
ATOM 736 C CA . ILE A 1 93 ? 19.828 3.207 -0.998 1 97.38 93 ILE A CA 1
ATOM 737 C C . ILE A 1 93 ? 19.266 4.625 -0.971 1 97.38 93 ILE A C 1
ATOM 739 O O . ILE A 1 93 ? 18.047 4.82 -1.1 1 97.38 93 ILE A O 1
ATOM 743 N N . VAL A 1 94 ? 20.109 5.617 -0.736 1 98.5 94 VAL A N 1
ATOM 744 C CA . VAL A 1 94 ? 19.688 7.004 -0.848 1 98.5 94 VAL A CA 1
ATOM 745 C C . VAL A 1 94 ? 19.562 7.395 -2.32 1 98.5 94 VAL A C 1
ATOM 747 O O . VAL A 1 94 ? 20.516 7.227 -3.086 1 98.5 94 VAL A O 1
ATOM 750 N N . ARG A 1 95 ? 18.391 7.84 -2.689 1 97.88 95 ARG A N 1
ATOM 751 C CA . ARG A 1 95 ? 18.125 8.234 -4.07 1 97.88 95 ARG A CA 1
ATOM 752 C C . ARG A 1 95 ? 17.547 9.641 -4.133 1 97.88 95 ARG A C 1
ATOM 754 O O . ARG A 1 95 ? 16.953 10.117 -3.166 1 97.88 95 ARG A O 1
ATOM 761 N N . ASP A 1 96 ? 17.719 10.273 -5.262 1 98.19 96 ASP A N 1
ATOM 762 C CA . ASP A 1 96 ? 17.109 11.578 -5.523 1 98.19 96 ASP A CA 1
ATOM 763 C C . ASP A 1 96 ? 15.82 11.43 -6.32 1 98.19 96 ASP A C 1
ATOM 765 O O . ASP A 1 96 ? 15.594 10.406 -6.961 1 98.19 96 ASP A O 1
ATOM 769 N N . GLY A 1 97 ? 14.969 12.445 -6.211 1 97.81 97 GLY A N 1
ATOM 770 C CA . GLY A 1 97 ? 13.789 12.492 -7.055 1 97.81 97 GLY A CA 1
ATOM 771 C C . GLY A 1 97 ? 12.734 11.469 -6.66 1 97.81 97 GLY A C 1
ATOM 772 O O . GLY A 1 97 ? 12.016 10.953 -7.516 1 97.81 97 GLY A O 1
ATOM 773 N N . MET A 1 98 ? 12.688 11.164 -5.305 1 98.12 98 MET A N 1
ATOM 774 C CA . MET A 1 98 ? 11.797 10.117 -4.832 1 98.12 98 MET A CA 1
ATOM 775 C C . MET A 1 98 ? 10.484 10.711 -4.328 1 98.12 98 MET A C 1
ATOM 777 O O . MET A 1 98 ? 10.477 11.758 -3.684 1 98.12 98 MET A O 1
ATOM 781 N N . THR A 1 99 ? 9.367 10.047 -4.668 1 98.19 99 THR A N 1
ATOM 782 C CA . THR A 1 99 ? 8.07 10.375 -4.094 1 98.19 99 THR A CA 1
ATOM 783 C C . THR A 1 99 ? 7.48 9.164 -3.371 1 98.19 99 THR A C 1
ATOM 785 O O . THR A 1 99 ? 6.258 9.008 -3.309 1 98.19 99 THR A O 1
ATOM 788 N N . GLU A 1 100 ? 8.359 8.305 -2.91 1 98.44 100 GLU A N 1
ATOM 789 C CA . GLU A 1 100 ? 7.977 7.109 -2.16 1 98.44 100 GLU A CA 1
ATOM 790 C C . GLU A 1 100 ? 7.508 7.465 -0.752 1 98.44 100 GLU A C 1
ATOM 792 O O . GLU A 1 100 ? 7.781 8.562 -0.263 1 98.44 100 GLU A O 1
ATOM 797 N N . PRO A 1 101 ? 6.719 6.531 -0.098 1 98.75 101 PRO A N 1
ATOM 798 C CA . PRO A 1 101 ? 6.363 6.801 1.297 1 98.75 101 PRO A CA 1
ATOM 799 C C . PRO A 1 101 ? 7.586 7 2.189 1 98.75 101 PRO A C 1
ATOM 801 O O . PRO A 1 101 ? 8.594 6.312 2.02 1 98.75 101 PRO A O 1
ATOM 804 N N . VAL A 1 102 ? 7.457 7.906 3.125 1 98.75 102 VAL A N 1
ATOM 805 C CA . VAL A 1 102 ? 8.555 8.172 4.051 1 98.75 102 VAL A CA 1
ATOM 806 C C . VAL A 1 102 ? 8.344 7.379 5.34 1 98.75 102 VAL A C 1
ATOM 808 O O . VAL A 1 102 ? 9.203 7.387 6.227 1 98.75 102 VAL A O 1
ATOM 811 N N . GLY A 1 103 ? 7.238 6.711 5.445 1 98.62 103 GLY A N 1
ATOM 812 C CA . GLY A 1 103 ? 6.922 5.852 6.578 1 98.62 103 GLY A CA 1
ATOM 813 C C . GLY A 1 103 ? 5.719 4.961 6.328 1 98.62 103 GLY A C 1
ATOM 814 O O . GLY A 1 103 ? 4.898 5.246 5.457 1 98.62 103 GLY A O 1
ATOM 815 N N . VAL A 1 104 ? 5.652 3.912 7.023 1 98.62 104 VAL A N 1
ATOM 816 C CA . VAL A 1 104 ? 4.492 3.033 7.047 1 98.62 104 VAL A CA 1
ATOM 817 C C . VAL A 1 104 ? 4.129 2.693 8.492 1 98.62 104 VAL A C 1
ATOM 819 O O . VAL A 1 104 ? 5.008 2.396 9.305 1 98.62 104 VAL A O 1
ATOM 822 N N . THR A 1 105 ? 2.9 2.893 8.805 1 98.38 105 THR A N 1
ATOM 823 C CA . THR A 1 105 ? 2.357 2.465 10.094 1 98.38 105 THR A CA 1
ATOM 824 C C . THR A 1 105 ? 1.515 1.202 9.93 1 98.38 105 THR A C 1
ATOM 826 O O . THR A 1 105 ? 0.658 1.131 9.047 1 98.38 105 THR A O 1
ATOM 829 N N . VAL A 1 106 ? 1.806 0.231 10.711 1 97.94 106 VAL A N 1
ATOM 830 C CA . VAL A 1 106 ? 1.061 -1.023 10.719 1 97.94 106 VAL A CA 1
ATOM 831 C C . VAL A 1 106 ? 0.445 -1.254 12.094 1 97.94 106 VAL A C 1
ATOM 833 O O . VAL A 1 106 ? 1.145 -1.208 13.109 1 97.94 106 VAL A O 1
ATOM 836 N N . MET A 1 107 ? -0.851 -1.435 12.062 1 96.88 107 MET A N 1
ATOM 837 C CA . MET A 1 107 ? -1.572 -1.727 13.297 1 96.88 107 MET A CA 1
ATOM 838 C C . MET A 1 107 ? -2.33 -3.045 13.188 1 96.88 107 MET A C 1
ATOM 840 O O . MET A 1 107 ? -3.08 -3.256 12.234 1 96.88 107 MET A O 1
ATOM 844 N N . ASP A 1 108 ? -2.039 -3.918 14.07 1 94.25 108 ASP A N 1
ATOM 845 C CA . ASP A 1 108 ? -2.9 -5.074 14.281 1 94.25 108 ASP A CA 1
ATOM 846 C C . ASP A 1 108 ? -3.92 -4.805 15.391 1 94.25 108 ASP A C 1
ATOM 848 O O . ASP A 1 108 ? -3.564 -4.73 16.562 1 94.25 108 ASP A O 1
ATOM 852 N N . ARG A 1 109 ? -5.156 -4.73 15.023 1 94.69 109 ARG A N 1
ATOM 853 C CA . ARG A 1 109 ? -6.199 -4.305 15.945 1 94.69 109 ARG A CA 1
ATOM 854 C C . ARG A 1 109 ? -7.066 -5.484 16.375 1 94.69 109 ARG A C 1
ATOM 856 O O . ARG A 1 109 ? -8.273 -5.332 16.578 1 94.69 109 ARG A O 1
ATOM 863 N N . GLY A 1 110 ? -6.508 -6.68 16.266 1 92.19 110 GLY A N 1
ATOM 864 C CA . GLY A 1 110 ? -7.238 -7.871 16.656 1 92.19 110 GLY A CA 1
ATOM 865 C C . GLY A 1 110 ? -8.492 -8.102 15.844 1 92.19 110 GLY A C 1
ATOM 866 O O . GLY A 1 110 ? -8.438 -8.172 14.617 1 92.19 110 GLY A O 1
ATOM 867 N N . LYS A 1 111 ? -9.641 -8.039 16.594 1 90.62 111 LYS A N 1
ATOM 868 C CA . LYS A 1 111 ? -10.922 -8.312 15.938 1 90.62 111 LYS A CA 1
ATOM 869 C C . LYS A 1 111 ? -11.266 -7.23 14.922 1 90.62 111 LYS A C 1
ATOM 871 O O . LYS A 1 111 ? -12.055 -7.465 14 1 90.62 111 LYS A O 1
ATOM 876 N N . ARG A 1 112 ? -10.672 -6.098 15.086 1 92.75 112 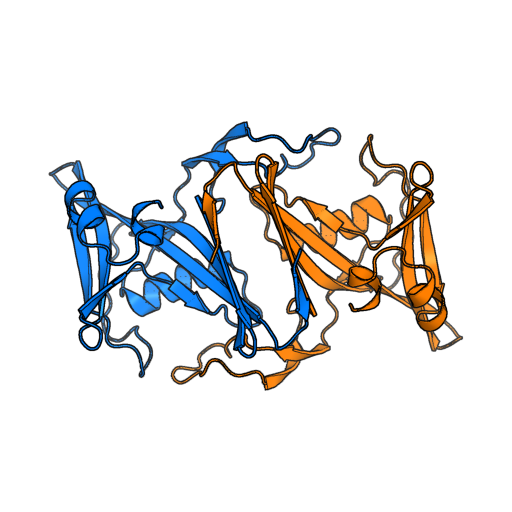ARG A N 1
ATOM 877 C CA . ARG A 1 112 ? -10.953 -4.988 14.18 1 92.75 112 ARG A CA 1
ATOM 878 C C . ARG A 1 112 ? -10.109 -5.09 12.914 1 92.75 112 ARG A C 1
ATOM 880 O O . ARG A 1 112 ? -10.281 -4.305 11.977 1 92.75 112 ARG A O 1
ATOM 887 N N . GLY A 1 113 ? -9.148 -6.031 12.953 1 96.38 113 GLY A N 1
ATOM 888 C CA . GLY A 1 113 ? -8.359 -6.281 11.758 1 96.38 113 GLY A CA 1
ATOM 889 C C . GLY A 1 113 ? -7.113 -5.426 11.672 1 96.38 113 GLY A C 1
ATOM 890 O O . GLY A 1 113 ? -6.68 -4.848 12.672 1 96.38 113 GLY A O 1
ATOM 891 N N . GLY A 1 114 ? -6.539 -5.461 10.516 1 97.62 114 GLY A N 1
ATOM 892 C CA . GLY A 1 114 ? -5.316 -4.707 10.281 1 97.62 114 GLY A CA 1
ATOM 893 C C . GLY A 1 114 ? -5.566 -3.311 9.75 1 97.62 114 GLY A C 1
ATOM 894 O O . GLY A 1 114 ? -6.574 -3.064 9.086 1 97.62 114 GLY A O 1
ATOM 895 N N . LYS A 1 115 ? -4.684 -2.416 10.086 1 98.38 115 LYS A N 1
ATOM 896 C CA . LYS A 1 115 ? -4.652 -1.091 9.477 1 98.38 115 LYS A CA 1
ATOM 897 C C . LYS A 1 115 ? -3.242 -0.736 9.008 1 98.38 115 LYS A C 1
ATOM 899 O O . LYS A 1 115 ? -2.279 -0.869 9.766 1 98.38 115 LYS A O 1
ATOM 904 N N . LEU A 1 116 ? -3.174 -0.381 7.785 1 98.62 116 LEU A N 1
ATOM 905 C CA . LEU A 1 116 ? -1.929 0.091 7.188 1 98.62 116 LEU A CA 1
ATOM 906 C C . LEU A 1 116 ? -2.047 1.553 6.77 1 98.62 116 LEU A C 1
ATOM 908 O O . LEU A 1 116 ? -3.041 1.949 6.16 1 98.62 116 LEU A O 1
ATOM 912 N N . ILE A 1 117 ? -1.058 2.332 7.109 1 98.81 117 ILE A N 1
ATOM 913 C CA . ILE A 1 117 ? -1.008 3.721 6.664 1 98.81 117 ILE A CA 1
ATOM 914 C C . ILE A 1 117 ? 0.324 3.992 5.969 1 98.81 117 ILE A C 1
ATOM 916 O O . ILE A 1 117 ? 1.391 3.758 6.543 1 98.81 117 ILE A O 1
ATOM 920 N N . MET A 1 118 ? 0.296 4.434 4.773 1 98.88 118 MET A N 1
ATOM 921 C CA . MET A 1 118 ? 1.486 4.93 4.09 1 98.88 118 MET A CA 1
ATOM 922 C C . MET A 1 118 ? 1.569 6.449 4.176 1 98.88 118 MET A C 1
ATOM 924 O O . MET A 1 118 ? 0.583 7.145 3.924 1 98.88 118 MET A O 1
ATOM 928 N N . TRP A 1 119 ? 2.721 6.965 4.543 1 98.94 119 TRP A N 1
ATOM 929 C CA . TRP A 1 119 ? 2.908 8.391 4.777 1 98.94 119 TRP A CA 1
ATOM 930 C C . TRP A 1 119 ? 3.787 9.008 3.695 1 98.94 119 TRP A C 1
ATOM 932 O O . TRP A 1 119 ? 4.887 8.523 3.426 1 98.94 119 TRP A O 1
ATOM 942 N N . TYR A 1 120 ? 3.33 10.07 3.133 1 98.94 120 TYR A N 1
ATOM 943 C CA . TYR A 1 120 ? 4.047 10.773 2.078 1 98.94 120 TYR A CA 1
ATOM 944 C C . TYR A 1 120 ? 4.367 12.203 2.494 1 98.94 120 TYR A C 1
ATOM 946 O O . TYR A 1 120 ? 3.828 12.703 3.484 1 98.94 120 TYR A O 1
ATOM 954 N N . VAL A 1 121 ? 5.285 12.82 1.775 1 98.88 121 VAL A N 1
ATOM 955 C CA . VAL A 1 121 ? 5.547 14.242 1.917 1 98.88 121 VAL A CA 1
ATOM 956 C C . VAL A 1 121 ? 4.906 15.008 0.761 1 98.88 121 VAL A C 1
ATOM 958 O O . VAL A 1 121 ? 5.109 14.664 -0.406 1 98.88 121 VAL A O 1
ATOM 961 N N . THR A 1 122 ? 4.086 15.922 1.118 1 98.81 122 THR A N 1
ATOM 962 C CA . THR A 1 122 ? 3.432 16.734 0.108 1 98.81 122 THR A CA 1
ATOM 963 C C . THR A 1 122 ? 3.691 18.219 0.366 1 98.81 122 THR A C 1
ATOM 965 O O . THR A 1 122 ? 4.145 18.594 1.45 1 98.81 122 THR A O 1
ATOM 968 N N . ARG A 1 123 ? 3.494 19 -0.64 1 98.44 123 ARG A N 1
ATOM 969 C CA . ARG A 1 123 ? 3.564 20.453 -0.527 1 98.44 123 ARG A CA 1
ATOM 970 C C . ARG A 1 123 ? 2.314 21.109 -1.107 1 98.44 123 ARG A C 1
ATOM 972 O O . ARG A 1 123 ? 1.671 20.547 -1.997 1 98.44 123 ARG A O 1
ATOM 979 N N . LEU A 1 124 ? 2.029 22.25 -0.572 1 97.75 124 LEU A N 1
ATOM 980 C CA . LEU A 1 124 ? 0.944 23.047 -1.12 1 97.75 124 LEU A CA 1
ATOM 981 C C . LEU A 1 124 ? 1.191 23.375 -2.592 1 97.75 124 LEU A C 1
ATOM 983 O O . LEU A 1 124 ? 2.305 23.734 -2.973 1 97.75 124 LEU A O 1
ATOM 987 N N . LYS A 1 125 ? 0.151 23.125 -3.398 1 97.25 125 LYS A N 1
ATOM 988 C CA . LYS A 1 125 ? 0.281 23.516 -4.801 1 97.25 125 LYS A CA 1
ATOM 989 C C . LYS A 1 125 ? 0.506 25.016 -4.938 1 97.25 125 LYS A C 1
ATOM 991 O O . LYS A 1 125 ? -0.083 25.812 -4.199 1 97.25 125 LYS A O 1
ATOM 996 N N . ASP A 1 126 ? 1.306 25.344 -5.902 1 93.25 126 ASP A N 1
ATOM 997 C CA . ASP A 1 126 ? 1.604 26.75 -6.129 1 93.25 126 ASP A CA 1
ATOM 998 C C . ASP A 1 126 ? 0.323 27.562 -6.344 1 93.25 126 ASP A C 1
ATOM 1000 O O . ASP A 1 126 ? -0.506 27.203 -7.184 1 93.25 126 ASP A O 1
ATOM 1004 N N . GLY A 1 127 ? 0.223 28.562 -5.527 1 91.38 127 GLY A N 1
ATOM 1005 C CA . GLY A 1 127 ? -0.897 29.484 -5.695 1 91.38 127 GLY A CA 1
ATOM 1006 C C . GLY A 1 127 ? -2.188 28.953 -5.09 1 91.38 127 GLY A C 1
ATOM 1007 O O . GLY A 1 127 ? -3.225 29.625 -5.164 1 91.38 127 GLY A O 1
ATOM 1008 N N . ALA A 1 128 ? -2.125 27.844 -4.461 1 94.12 128 ALA A N 1
ATOM 1009 C CA . ALA A 1 128 ? -3.34 27.266 -3.893 1 94.12 128 ALA A CA 1
ATOM 1010 C C . ALA A 1 128 ? -3.725 27.969 -2.594 1 94.12 128 ALA A C 1
ATOM 1012 O O . ALA A 1 128 ? -2.855 28.422 -1.838 1 94.12 128 ALA A O 1
ATOM 1013 N N . GLU A 1 129 ? -5.062 28.031 -2.416 1 94.31 129 GLU A N 1
ATOM 1014 C CA . GLU A 1 129 ? -5.641 28.547 -1.18 1 94.31 129 GLU A CA 1
ATOM 1015 C C . GLU A 1 129 ? -6.527 27.5 -0.504 1 94.31 129 GLU A C 1
ATOM 1017 O O . GLU A 1 129 ? -6.953 26.531 -1.14 1 94.31 129 GLU A O 1
ATOM 1022 N N . LYS A 1 130 ? -6.703 27.781 0.718 1 96.69 130 LYS A N 1
ATOM 1023 C CA . LYS A 1 130 ? -7.57 26.859 1.457 1 96.69 130 LYS A CA 1
ATOM 1024 C C . LYS A 1 130 ? -8.992 26.891 0.904 1 96.69 130 LYS A C 1
ATOM 1026 O O . LYS A 1 130 ? -9.531 27.969 0.609 1 96.69 130 LYS A O 1
ATOM 1031 N N . VAL A 1 131 ? -9.562 25.734 0.797 1 96.62 131 VAL A N 1
ATOM 1032 C CA . VAL A 1 131 ? -10.969 25.594 0.417 1 96.62 131 VAL A CA 1
ATOM 1033 C C . VAL A 1 131 ? -11.773 25.062 1.605 1 96.62 131 VAL A C 1
ATOM 1035 O O . VAL A 1 131 ? -11.414 24.062 2.217 1 96.62 131 VAL A O 1
ATOM 1038 N N . ASP A 1 132 ? -12.883 25.734 1.931 1 93.31 132 ASP A N 1
ATOM 1039 C CA . ASP A 1 132 ? -13.734 25.312 3.041 1 93.31 132 ASP A CA 1
ATOM 1040 C C . ASP A 1 132 ? -14.734 24.25 2.596 1 93.31 132 ASP A C 1
ATOM 1042 O O . ASP A 1 132 ? -15.023 24.125 1.403 1 93.31 132 ASP A O 1
ATOM 1046 N N . GLY A 1 133 ? -15.172 23.469 3.562 1 92.31 133 GLY A N 1
ATOM 1047 C CA . GLY A 1 133 ? -16.25 22.531 3.301 1 92.31 133 GLY A CA 1
ATOM 1048 C C . GLY A 1 133 ? -15.781 21.266 2.607 1 92.31 133 GLY A C 1
ATOM 1049 O O . GLY A 1 133 ? -16.562 20.609 1.899 1 92.31 133 GLY A O 1
ATOM 1050 N N . THR A 1 134 ? -14.477 20.984 2.711 1 93.5 134 THR A N 1
ATOM 1051 C CA . THR A 1 134 ? -13.93 19.844 2.012 1 93.5 134 THR A CA 1
ATOM 1052 C C . THR A 1 134 ? -13.984 18.594 2.891 1 93.5 134 THR A C 1
ATOM 1054 O O . THR A 1 134 ? -13.797 17.469 2.406 1 93.5 134 THR A O 1
ATOM 1057 N N . GLN A 1 135 ? -14.242 18.719 4.129 1 91.94 135 GLN A N 1
ATOM 1058 C CA . GLN A 1 135 ? -14.18 17.609 5.074 1 91.94 135 GLN A CA 1
ATOM 1059 C C . GLN A 1 135 ? -15.43 16.734 4.992 1 91.94 135 GLN A C 1
ATOM 1061 O O . GLN A 1 135 ? -16.484 17.203 4.547 1 91.94 135 GLN A O 1
ATOM 1066 N N . MET A 1 136 ? -15.242 15.516 5.43 1 86.69 136 MET A N 1
ATOM 1067 C CA . MET A 1 136 ? -16.406 14.633 5.586 1 86.69 136 MET A CA 1
ATOM 1068 C C . MET A 1 136 ? -17.297 15.109 6.727 1 86.69 136 MET A C 1
ATOM 1070 O O . MET A 1 136 ? -16.828 15.82 7.625 1 86.69 136 MET A O 1
ATOM 1074 N N . ALA A 1 137 ? -18.516 14.656 6.703 1 80.38 137 ALA A N 1
ATOM 1075 C CA . ALA A 1 137 ? -19.531 15.109 7.66 1 80.38 137 ALA A CA 1
ATOM 1076 C C . ALA A 1 137 ? -19.125 14.766 9.094 1 80.38 137 ALA A C 1
ATOM 1078 O O . ALA A 1 137 ? -19.438 15.5 10.023 1 80.38 137 ALA A O 1
ATOM 1079 N N . SER A 1 138 ? -18.422 13.719 9.203 1 80.25 138 SER A N 1
ATOM 1080 C CA . SER A 1 138 ? -18.078 13.25 10.539 1 80.25 138 SER A CA 1
ATOM 1081 C C . SER A 1 138 ? -16.797 13.898 11.039 1 80.25 138 SER A C 1
ATOM 1083 O O . SER A 1 138 ? -16.469 13.828 12.227 1 80.25 138 SER A O 1
ATOM 1085 N N . GLU A 1 139 ? -16.156 14.531 10.102 1 84.31 139 GLU A N 1
ATOM 1086 C CA . GLU A 1 139 ? -14.859 15.125 10.445 1 84.31 139 GLU A CA 1
ATOM 1087 C C . GLU A 1 139 ? -15.016 16.578 10.883 1 84.31 139 GLU A C 1
ATOM 1089 O O . GLU A 1 139 ? -15.844 17.312 10.336 1 84.31 139 GLU A O 1
ATOM 1094 N N . ASN A 1 140 ? -14.367 16.969 11.969 1 89.38 140 ASN A N 1
ATOM 1095 C CA . ASN A 1 140 ? -14.32 18.328 12.469 1 89.38 140 ASN A CA 1
ATOM 1096 C C . ASN A 1 140 ? -12.891 18.766 12.805 1 89.38 140 ASN A C 1
ATOM 1098 O O . ASN A 1 140 ? -12.617 19.203 13.922 1 89.38 140 ASN A O 1
ATOM 1102 N N . TYR A 1 141 ? -12.062 18.672 11.789 1 94.62 141 TYR A N 1
ATOM 1103 C CA . TYR A 1 141 ? -10.664 19.031 11.984 1 94.62 141 TYR A CA 1
ATOM 1104 C C . TYR A 1 141 ? -10.453 20.516 11.734 1 94.62 141 TYR A C 1
ATOM 1106 O O . TYR A 1 141 ? -11.078 21.109 10.852 1 94.62 141 TYR A O 1
ATOM 1114 N N . GLU A 1 142 ? -9.633 21.047 12.531 1 96.75 142 GLU A N 1
ATOM 1115 C CA . GLU A 1 142 ? -9.078 22.375 12.25 1 96.75 142 GLU A CA 1
ATOM 1116 C C . GLU A 1 142 ? -7.66 22.281 11.703 1 96.75 142 GLU A C 1
ATOM 1118 O O . GLU A 1 142 ? -6.746 21.844 12.406 1 96.75 142 GLU A O 1
ATOM 1123 N N . SER A 1 143 ? -7.512 22.75 10.469 1 97.94 143 SER A N 1
ATOM 1124 C CA . SER A 1 143 ? -6.191 22.672 9.859 1 97.94 143 SER A CA 1
ATOM 1125 C C . SER A 1 143 ? -5.441 24 9.992 1 97.94 143 SER A C 1
ATOM 1127 O O . SER A 1 143 ? -6.039 25.062 9.875 1 97.94 143 SER A O 1
ATOM 1129 N N . GLN A 1 144 ? -4.133 23.906 10.281 1 96.88 144 GLN A N 1
ATOM 1130 C CA . GLN A 1 144 ? -3.305 25.094 10.367 1 96.88 144 GLN A CA 1
ATOM 1131 C C . GLN A 1 144 ? -1.861 24.797 9.977 1 96.88 144 GLN A C 1
ATOM 1133 O O . GLN A 1 144 ? -1.341 23.719 10.281 1 96.88 144 GLN A O 1
ATOM 1138 N N . PHE A 1 145 ? -1.28 25.734 9.344 1 96.94 145 PHE A N 1
ATOM 1139 C CA . PHE A 1 145 ? 0.159 25.672 9.117 1 96.94 145 PHE A CA 1
ATOM 1140 C C . PHE A 1 145 ? 0.919 26.281 10.297 1 96.94 145 PHE A C 1
ATOM 1142 O O . PHE A 1 145 ? 0.596 27.375 10.766 1 96.94 145 PHE A O 1
ATOM 1149 N N . VAL A 1 146 ? 1.845 25.578 10.766 1 96.88 146 VAL A N 1
ATOM 1150 C CA . VAL A 1 146 ? 2.713 25.969 11.875 1 96.88 146 VAL A CA 1
ATOM 1151 C C . VAL A 1 146 ? 4.176 25.797 11.469 1 96.88 146 VAL A C 1
ATOM 1153 O O . VAL A 1 146 ? 4.512 24.906 10.688 1 96.88 146 VAL A O 1
ATOM 1156 N N . GLU A 1 147 ? 5.027 26.719 11.961 1 96.38 147 GLU A N 1
ATOM 1157 C CA . GLU A 1 147 ? 6.453 26.516 11.734 1 96.38 147 GLU A CA 1
ATOM 1158 C C . GLU A 1 147 ? 6.855 25.078 12.078 1 96.38 147 GLU A C 1
ATOM 1160 O O . GLU A 1 147 ? 6.484 24.562 13.133 1 96.38 147 GLU A O 1
ATOM 1165 N N . ALA A 1 148 ? 7.605 24.469 11.148 1 96.56 148 ALA A N 1
ATOM 1166 C CA . ALA A 1 148 ? 7.816 23.031 11.18 1 96.56 148 ALA A CA 1
ATOM 1167 C C . ALA A 1 148 ? 8.414 22.594 12.508 1 96.56 148 ALA A C 1
ATOM 1169 O O . ALA A 1 148 ? 7.938 21.625 13.125 1 96.56 148 ALA A O 1
ATOM 1170 N N . ARG A 1 149 ? 9.398 23.281 13.047 1 95.81 149 ARG A N 1
ATOM 1171 C CA . ARG A 1 149 ? 10.07 22.891 14.289 1 95.81 149 ARG A CA 1
ATOM 1172 C C . ARG A 1 149 ? 9.125 23.016 15.477 1 95.81 149 ARG A C 1
ATOM 1174 O O . ARG A 1 149 ? 9.219 22.234 16.438 1 95.81 149 ARG A O 1
ATOM 1181 N N . ARG A 1 150 ? 8.266 23.938 15.422 1 97.25 150 ARG A N 1
ATOM 1182 C CA . ARG A 1 150 ? 7.309 24.156 16.5 1 97.25 150 ARG A CA 1
ATOM 1183 C C . ARG A 1 150 ? 6.145 23.172 16.406 1 97.25 150 ARG A C 1
ATOM 1185 O O . ARG A 1 150 ? 5.527 22.844 17.422 1 97.25 150 ARG A O 1
ATOM 1192 N N . ALA A 1 151 ? 5.828 22.75 15.219 1 98.12 151 ALA A N 1
ATOM 1193 C CA . ALA A 1 151 ? 4.699 21.859 14.984 1 98.12 151 ALA A CA 1
ATOM 1194 C C . ALA A 1 151 ? 4.969 20.469 15.562 1 98.12 151 ALA A C 1
ATOM 1196 O O . ALA A 1 151 ? 4.051 19.797 16.031 1 98.12 151 ALA A O 1
ATOM 1197 N N . ILE A 1 152 ? 6.242 20.047 15.562 1 97.88 152 ILE A N 1
ATOM 1198 C CA . ILE A 1 152 ? 6.621 18.672 15.875 1 97.88 152 ILE A CA 1
ATOM 1199 C C . ILE A 1 152 ? 6.207 18.328 17.297 1 97.88 152 ILE A C 1
ATOM 1201 O O . ILE A 1 152 ? 5.492 17.344 17.531 1 97.88 152 ILE A O 1
ATOM 1205 N N . PRO A 1 153 ? 6.516 19.125 18.297 1 97.75 153 PRO A N 1
ATOM 1206 C CA . PRO A 1 153 ? 6.125 18.766 19.656 1 97.75 153 PRO A CA 1
ATOM 1207 C C . PRO A 1 153 ? 4.621 18.891 19.906 1 97.75 153 PRO A C 1
ATOM 1209 O O . PRO A 1 153 ? 4.105 18.391 20.906 1 97.75 153 PRO A O 1
ATOM 1212 N N . LEU A 1 154 ? 3.885 19.578 19.031 1 98 154 LEU A N 1
ATOM 1213 C CA . LEU A 1 154 ? 2.439 19.719 19.172 1 98 154 LEU A CA 1
ATOM 1214 C C . LEU A 1 154 ? 1.73 18.422 18.781 1 98 154 LEU A C 1
ATOM 1216 O O . LEU A 1 154 ? 0.625 18.141 19.266 1 98 154 LEU A O 1
ATOM 1220 N N . LEU A 1 155 ? 2.334 17.672 17.906 1 98.56 155 LEU A N 1
ATOM 1221 C CA . LEU A 1 155 ? 1.729 16.422 17.453 1 98.56 155 LEU A CA 1
ATOM 1222 C C . LEU A 1 155 ? 1.583 15.453 18.625 1 98.56 155 LEU A C 1
ATOM 1224 O O . LEU A 1 155 ? 2.555 15.164 19.328 1 98.56 155 LEU A O 1
ATOM 1228 N N . THR A 1 156 ? 0.438 14.922 18.766 1 98.25 156 THR A N 1
ATOM 1229 C CA . THR A 1 156 ? 0.092 14.125 19.938 1 98.25 156 THR A CA 1
ATOM 1230 C C . THR A 1 156 ? 0.735 12.742 19.859 1 98.25 156 THR A C 1
ATOM 1232 O O . THR A 1 156 ? 1.193 12.203 20.875 1 98.25 156 THR A O 1
ATOM 1235 N N . LEU A 1 157 ? 0.748 12.156 18.719 1 96.88 157 LEU A N 1
ATOM 1236 C CA . LEU A 1 157 ? 1.254 10.797 18.547 1 96.88 157 LEU A CA 1
ATOM 1237 C C . LEU A 1 157 ? 2.748 10.805 18.234 1 96.88 157 LEU A C 1
ATOM 1239 O O . LEU A 1 157 ? 3.186 11.477 17.297 1 96.88 157 LEU A O 1
ATOM 1243 N N . PRO A 1 158 ? 3.51 10.102 19.016 1 97.06 158 PRO A N 1
ATOM 1244 C CA . PRO A 1 158 ? 4.941 10.023 18.719 1 97.06 158 PRO A CA 1
ATOM 1245 C C . PRO A 1 158 ? 5.227 9.578 17.281 1 97.06 158 PRO A C 1
ATOM 1247 O O . PRO A 1 158 ? 6.207 10.016 16.672 1 97.06 158 PRO A O 1
ATOM 1250 N N . GLN A 1 159 ? 4.406 8.688 16.719 1 96.81 159 GLN A N 1
ATOM 1251 C CA . GLN A 1 159 ? 4.57 8.203 15.359 1 96.81 159 GLN A CA 1
ATOM 1252 C C . GLN A 1 159 ? 4.488 9.344 14.352 1 96.81 159 GLN A C 1
ATOM 1254 O O . GLN A 1 159 ? 5.164 9.32 13.32 1 96.81 159 GLN A O 1
ATOM 1259 N N . HIS A 1 160 ? 3.625 10.266 14.688 1 98.12 160 HIS A N 1
ATOM 1260 C CA . HIS A 1 160 ? 3.529 11.43 13.812 1 98.12 160 HIS A CA 1
ATOM 1261 C C . HIS A 1 160 ? 4.773 12.305 13.93 1 98.12 160 HIS A C 1
ATOM 1263 O O . HIS A 1 160 ? 5.262 12.828 12.922 1 98.12 160 HIS A O 1
ATOM 1269 N N . ARG A 1 161 ? 5.293 12.453 15.094 1 98.31 161 ARG A N 1
ATOM 1270 C CA . ARG A 1 161 ? 6.5 13.242 15.32 1 98.31 161 ARG A CA 1
ATOM 1271 C C . ARG A 1 161 ? 7.695 12.633 14.594 1 98.31 161 ARG A C 1
ATOM 1273 O O . ARG A 1 161 ? 8.516 13.359 14.023 1 98.31 161 ARG A O 1
ATOM 1280 N N . ASP A 1 162 ? 7.828 11.344 14.594 1 97.56 162 ASP A N 1
ATOM 1281 C CA . ASP A 1 162 ? 8.938 10.633 13.969 1 97.56 162 ASP A CA 1
ATOM 1282 C C . ASP A 1 162 ? 8.961 10.867 12.461 1 97.56 162 ASP A C 1
ATOM 1284 O O . ASP A 1 162 ? 10.031 10.906 11.852 1 97.56 162 ASP A O 1
ATOM 1288 N N . LEU A 1 163 ? 7.8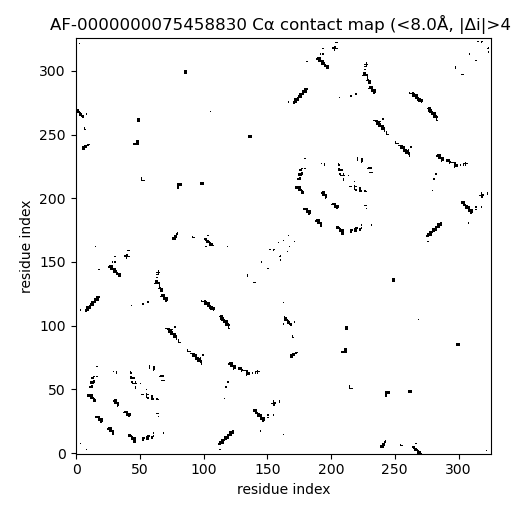01 10.969 11.883 1 97.44 163 LEU A N 1
ATOM 1289 C CA . LEU A 1 163 ? 7.723 11.203 10.445 1 97.44 163 LEU A CA 1
ATOM 1290 C C . LEU A 1 163 ? 8.391 12.531 10.078 1 97.44 163 LEU A C 1
ATOM 1292 O O . LEU A 1 163 ? 9.078 12.617 9.062 1 97.44 163 LEU A O 1
ATOM 1296 N N . MET B 1 1 ? 1.256 -1.722 17.484 1 92.44 1 MET B N 1
ATOM 1297 C CA . MET B 1 1 ? 1.516 -0.783 16.406 1 92.44 1 MET B CA 1
ATOM 1298 C C . MET B 1 1 ? 3.012 -0.655 16.141 1 92.44 1 MET B C 1
ATOM 1300 O O . MET B 1 1 ? 3.805 -0.541 17.078 1 92.44 1 MET B O 1
ATOM 1304 N N . VAL B 1 2 ? 3.346 -0.785 14.891 1 95.44 2 VAL B N 1
ATOM 1305 C CA . VAL B 1 2 ? 4.742 -0.632 14.484 1 95.44 2 VAL B CA 1
ATOM 1306 C C . VAL B 1 2 ? 4.848 0.408 13.375 1 95.44 2 VAL B C 1
ATOM 1308 O O . VAL B 1 2 ? 3.965 0.502 12.516 1 95.44 2 VAL B O 1
ATOM 1311 N N . GLN B 1 3 ? 5.891 1.186 13.445 1 97.5 3 GLN B N 1
ATOM 1312 C CA . GLN B 1 3 ? 6.172 2.156 12.391 1 97.5 3 GLN B CA 1
ATOM 1313 C C . GLN B 1 3 ? 7.582 1.973 11.836 1 97.5 3 GLN B C 1
ATOM 1315 O O . GLN B 1 3 ? 8.539 1.804 12.594 1 97.5 3 GLN B O 1
ATOM 1320 N N . HIS B 1 4 ? 7.672 1.926 10.57 1 98.38 4 HIS B N 1
ATOM 1321 C CA . HIS B 1 4 ? 8.953 1.9 9.867 1 98.38 4 HIS B CA 1
ATOM 1322 C C . HIS B 1 4 ? 9.164 3.18 9.062 1 98.38 4 HIS B C 1
ATOM 1324 O O . HIS B 1 4 ? 8.234 3.68 8.43 1 98.38 4 HIS B O 1
ATOM 1330 N N . LEU B 1 5 ? 10.344 3.688 9.141 1 98.38 5 LEU B N 1
ATOM 1331 C CA . LEU B 1 5 ? 10.664 4.898 8.391 1 98.38 5 LEU B CA 1
ATOM 1332 C C . LEU B 1 5 ? 11.414 4.559 7.105 1 98.38 5 LEU B C 1
ATOM 1334 O O . LEU B 1 5 ? 11.836 3.414 6.91 1 98.38 5 LEU B O 1
ATOM 1338 N N . ALA B 1 6 ? 11.531 5.547 6.238 1 98.12 6 ALA B N 1
ATOM 1339 C CA . ALA B 1 6 ? 12.164 5.379 4.934 1 98.12 6 ALA B CA 1
ATOM 1340 C C . ALA B 1 6 ? 13.477 4.598 5.051 1 98.12 6 ALA B C 1
ATOM 1342 O O . ALA B 1 6 ? 14.297 4.887 5.922 1 98.12 6 ALA B O 1
ATOM 1343 N N . GLY B 1 7 ? 13.625 3.645 4.215 1 98.06 7 GLY B N 1
ATOM 1344 C CA . GLY B 1 7 ? 14.836 2.836 4.207 1 98.06 7 GLY B CA 1
ATOM 1345 C C . GLY B 1 7 ? 14.734 1.607 5.094 1 98.06 7 GLY B C 1
ATOM 1346 O O . GLY B 1 7 ? 15.578 0.708 5.008 1 98.06 7 GLY B O 1
ATOM 1347 N N . SER B 1 8 ? 13.703 1.506 5.902 1 98.31 8 SER B N 1
ATOM 1348 C CA . SER B 1 8 ? 13.617 0.403 6.852 1 98.31 8 SER B CA 1
ATOM 1349 C C . SER B 1 8 ? 12.406 -0.481 6.559 1 98.31 8 SER B C 1
ATOM 1351 O O . SER B 1 8 ? 11.945 -1.227 7.426 1 98.31 8 SER B O 1
ATOM 1353 N N . PHE B 1 9 ? 11.891 -0.383 5.379 1 98.56 9 PHE B N 1
ATOM 1354 C CA . PHE B 1 9 ? 10.797 -1.253 4.969 1 98.56 9 PHE B CA 1
ATOM 1355 C C . PHE B 1 9 ? 10.797 -1.45 3.455 1 98.56 9 PHE B C 1
ATOM 1357 O O . PHE B 1 9 ? 11.398 -0.666 2.723 1 98.56 9 PHE B O 1
ATOM 1364 N N . VAL B 1 10 ? 10.141 -2.484 3.043 1 97.94 10 VAL B N 1
ATOM 1365 C CA . VAL B 1 10 ? 9.922 -2.746 1.624 1 97.94 10 VAL B CA 1
ATOM 1366 C C . VAL B 1 10 ? 8.438 -2.986 1.365 1 97.94 10 VAL B C 1
ATOM 1368 O O . VAL B 1 10 ? 7.742 -3.58 2.193 1 97.94 10 VAL B O 1
ATOM 1371 N N . ILE B 1 11 ? 7.977 -2.455 0.303 1 98.62 11 ILE B N 1
ATOM 1372 C CA . ILE B 1 11 ? 6.625 -2.695 -0.189 1 98.62 11 ILE B CA 1
ATOM 1373 C C . ILE B 1 11 ? 6.672 -3.621 -1.403 1 98.62 11 ILE B C 1
ATOM 1375 O O . ILE B 1 11 ? 7.402 -3.357 -2.363 1 98.62 11 ILE B O 1
ATOM 1379 N N . SER B 1 12 ? 5.969 -4.691 -1.274 1 98.56 12 SER B N 1
ATOM 1380 C CA . SER B 1 12 ? 5.879 -5.68 -2.344 1 98.56 12 SER B CA 1
ATOM 1381 C C . SER B 1 12 ? 4.43 -5.91 -2.764 1 98.56 12 SER B C 1
ATOM 1383 O O . SER B 1 12 ? 3.504 -5.465 -2.084 1 98.56 12 SER B O 1
ATOM 1385 N N . SER B 1 13 ? 4.309 -6.469 -3.875 1 98.69 13 SER B N 1
ATOM 1386 C CA . SER B 1 13 ? 3.002 -6.836 -4.41 1 98.69 13 SER B CA 1
ATOM 1387 C C . SER B 1 13 ? 3.047 -8.203 -5.086 1 98.69 13 SER B C 1
ATOM 1389 O O . SER B 1 13 ? 4.082 -8.602 -5.629 1 98.69 13 SER B O 1
ATOM 1391 N N . GLY B 1 14 ? 1.979 -8.906 -4.965 1 98.5 14 GLY B N 1
ATOM 1392 C CA . GLY B 1 14 ? 1.865 -10.242 -5.543 1 98.5 14 GLY B CA 1
ATOM 1393 C C . GLY B 1 14 ? 0.469 -10.555 -6.047 1 98.5 14 GLY B C 1
ATOM 1394 O O . GLY B 1 14 ? -0.427 -9.711 -5.973 1 98.5 14 GLY B O 1
ATOM 1395 N N . SER B 1 15 ? 0.343 -11.695 -6.617 1 98.12 15 SER B N 1
ATOM 1396 C CA . SER B 1 15 ? -0.962 -12.008 -7.188 1 98.12 15 SER B CA 1
ATOM 1397 C C . SER B 1 15 ? -1.235 -13.508 -7.152 1 98.12 15 SER B C 1
ATOM 1399 O O . SER B 1 15 ? -0.304 -14.312 -7.086 1 98.12 15 SER B O 1
ATOM 1401 N N . THR B 1 16 ? -2.463 -13.891 -7.078 1 98.81 16 THR B N 1
ATOM 1402 C CA . THR B 1 16 ? -2.957 -15.188 -7.52 1 98.81 16 THR B CA 1
ATOM 1403 C C . THR B 1 16 ? -3.395 -15.133 -8.984 1 98.81 16 THR B C 1
ATOM 1405 O O . THR B 1 16 ? -4.461 -14.609 -9.297 1 98.81 16 THR B O 1
ATOM 1408 N N . LEU B 1 17 ? -2.545 -15.609 -9.797 1 98.81 17 LEU B N 1
ATOM 1409 C CA . LEU B 1 17 ? -2.789 -15.562 -11.234 1 98.81 17 LEU B CA 1
ATOM 1410 C C . LEU B 1 17 ? -3.576 -16.781 -11.695 1 98.81 17 LEU B C 1
ATOM 1412 O O . LEU B 1 17 ? -3.104 -17.922 -11.578 1 98.81 17 LEU B O 1
ATOM 1416 N N . PHE B 1 18 ? -4.738 -16.516 -12.305 1 98.38 18 PHE B N 1
ATOM 1417 C CA . PHE B 1 18 ? -5.613 -17.594 -12.742 1 98.38 18 PHE B CA 1
ATOM 1418 C C . PHE B 1 18 ? -5.742 -17.609 -14.258 1 98.38 18 PHE B C 1
ATOM 1420 O O . PHE B 1 18 ? -5.469 -16.609 -14.922 1 98.38 18 PHE B O 1
ATOM 1427 N N . ARG B 1 19 ? -6.078 -18.688 -14.734 1 96.75 19 ARG B N 1
ATOM 1428 C CA . ARG B 1 19 ? -6.605 -18.812 -16.094 1 96.75 19 ARG B CA 1
ATOM 1429 C C . ARG B 1 19 ? -7.684 -19.891 -16.156 1 96.75 19 ARG B C 1
ATOM 1431 O O . ARG B 1 19 ? -7.805 -20.719 -15.242 1 96.75 19 ARG B O 1
ATOM 1438 N N . ARG B 1 20 ? -8.57 -19.75 -17.078 1 92.38 20 ARG B N 1
ATOM 1439 C CA . ARG B 1 20 ? -9.492 -20.844 -17.375 1 92.38 20 ARG B CA 1
ATOM 1440 C C . ARG B 1 20 ? -9.016 -21.656 -18.578 1 92.38 20 ARG B C 1
ATOM 1442 O O . ARG B 1 20 ? -8.633 -21.094 -19.594 1 92.38 20 ARG B O 1
ATOM 1449 N N . GLU B 1 21 ? -8.773 -22.922 -18.375 1 83.12 21 GLU B N 1
ATOM 1450 C CA . GLU B 1 21 ? -8.406 -23.812 -19.469 1 83.12 21 GLU B CA 1
ATOM 1451 C C . GLU B 1 21 ? -9.523 -23.906 -20.5 1 83.12 21 GLU B C 1
ATOM 1453 O O . GLU B 1 21 ? -10.664 -24.219 -20.172 1 83.12 21 GLU B O 1
ATOM 1458 N N . PRO B 1 22 ? -9.023 -23.484 -21.672 1 72.25 22 PRO B N 1
ATOM 1459 C CA . PRO B 1 22 ? -10.07 -23.562 -22.703 1 72.25 22 PRO B CA 1
ATOM 1460 C C . PRO B 1 22 ? -10.656 -24.953 -22.844 1 72.25 22 PRO B C 1
ATOM 1462 O O . PRO B 1 22 ? -9.93 -25.953 -22.75 1 72.25 22 PRO B O 1
ATOM 1465 N N . GLY B 1 23 ? -11.977 -25.094 -23.062 1 78.06 23 GLY B N 1
ATOM 1466 C CA . GLY B 1 23 ? -12.664 -26.344 -23.328 1 78.06 23 GLY B CA 1
ATOM 1467 C C . GLY B 1 23 ? -13.055 -27.094 -22.078 1 78.06 23 GLY B C 1
ATOM 1468 O O . GLY B 1 23 ? -14.023 -27.859 -22.094 1 78.06 23 GLY B O 1
ATOM 1469 N N . LEU B 1 24 ? -12.266 -26.953 -20.969 1 76.88 24 LEU B N 1
ATOM 1470 C CA . LEU B 1 24 ? -12.547 -27.719 -19.75 1 76.88 24 LEU B CA 1
ATOM 1471 C C . LEU B 1 24 ? -13.188 -26.828 -18.688 1 76.88 24 LEU B C 1
ATOM 1473 O O . LEU B 1 24 ? -13.664 -27.328 -17.672 1 76.88 24 LEU B O 1
ATOM 1477 N N . ASN B 1 25 ? -13.305 -25.656 -18.984 1 83.25 25 ASN B N 1
ATOM 1478 C CA . ASN B 1 25 ? -13.797 -24.672 -18.016 1 83.25 25 ASN B CA 1
ATOM 1479 C C . ASN B 1 25 ? -13.195 -24.891 -16.641 1 83.25 25 ASN B C 1
ATOM 1481 O O . ASN B 1 25 ? -13.883 -24.766 -15.625 1 83.25 25 ASN B O 1
ATOM 1485 N N . GLU B 1 26 ? -12 -25.391 -16.594 1 91.44 26 GLU B N 1
ATOM 1486 C CA . GLU B 1 26 ? -11.25 -25.641 -15.359 1 91.44 26 GLU B CA 1
ATOM 1487 C C . GLU B 1 26 ? -10.445 -24.422 -14.945 1 91.44 26 GLU B C 1
ATOM 1489 O O . GLU B 1 26 ? -9.734 -23.828 -15.766 1 91.44 26 GLU B O 1
ATOM 1494 N N . LEU B 1 27 ? -10.664 -24.047 -13.68 1 95.94 27 LEU B N 1
ATOM 1495 C CA . LEU B 1 27 ? -9.883 -22.953 -13.141 1 95.94 27 LEU B CA 1
ATOM 1496 C C . LEU B 1 27 ? -8.492 -23.422 -12.727 1 95.94 27 LEU B C 1
ATOM 1498 O O . LEU B 1 27 ? -8.359 -24.422 -12.008 1 95.94 27 LEU B O 1
ATOM 1502 N N . GLN B 1 28 ? -7.531 -22.75 -13.258 1 97.69 28 GLN B N 1
ATOM 1503 C CA . GLN B 1 28 ? -6.156 -23.094 -12.914 1 97.69 28 GLN B CA 1
ATOM 1504 C C . GLN B 1 28 ? -5.453 -21.906 -12.242 1 97.69 28 GLN B C 1
ATOM 1506 O O . GLN B 1 28 ? -5.734 -20.75 -12.555 1 97.69 28 GLN B O 1
ATOM 1511 N N . LEU B 1 29 ? -4.598 -22.219 -11.305 1 98.44 29 LEU B N 1
ATOM 1512 C CA . LEU B 1 29 ? -3.754 -21.266 -10.586 1 98.44 29 LEU B CA 1
ATOM 1513 C C . LEU B 1 29 ? -2.299 -21.391 -11.031 1 98.44 29 LEU B C 1
ATOM 1515 O O . LEU B 1 29 ? -1.782 -22.5 -11.164 1 98.44 29 LEU B O 1
ATOM 1519 N N . CYS B 1 30 ? -1.675 -20.25 -11.328 1 98.56 30 CYS B N 1
ATOM 1520 C CA . CYS B 1 30 ? -0.25 -20.266 -11.641 1 98.56 30 CYS B CA 1
ATOM 1521 C C . CYS B 1 30 ? 0.589 -20.266 -10.367 1 98.56 30 CYS B C 1
ATOM 1523 O O . CYS B 1 30 ? 0.474 -19.359 -9.539 1 98.56 30 CYS B O 1
ATOM 1525 N N . ILE B 1 31 ? 1.41 -21.266 -10.156 1 98.69 31 ILE B N 1
ATOM 1526 C CA . ILE B 1 31 ? 2.303 -21.344 -9.008 1 98.69 31 ILE B CA 1
ATOM 1527 C C . ILE B 1 31 ? 3.754 -21.391 -9.477 1 98.69 31 ILE B C 1
ATOM 1529 O O . ILE B 1 31 ? 4.027 -21.797 -10.609 1 98.69 31 ILE B O 1
ATOM 1533 N N . LEU B 1 32 ? 4.617 -20.875 -8.68 1 98.44 32 LEU B N 1
ATOM 1534 C CA . LEU B 1 32 ? 6.055 -20.875 -8.938 1 98.44 32 LEU B CA 1
ATOM 1535 C C . LEU B 1 32 ? 6.75 -21.984 -8.141 1 98.44 32 LEU B C 1
ATOM 1537 O O . LEU B 1 32 ? 6.523 -22.109 -6.938 1 98.44 32 LEU B O 1
ATOM 1541 N N . TYR B 1 33 ? 7.527 -22.75 -8.75 1 97.94 33 TYR B N 1
ATOM 1542 C CA . TYR B 1 33 ? 8.445 -23.672 -8.078 1 97.94 33 TYR B CA 1
ATOM 1543 C C . TYR B 1 33 ? 9.844 -23.062 -7.98 1 97.94 33 TYR B C 1
ATOM 1545 O O . TYR B 1 33 ? 10.383 -22.578 -8.969 1 97.94 33 TYR B O 1
ATOM 1553 N N . GLN B 1 34 ? 10.359 -22.984 -6.797 1 95.31 34 GLN B N 1
ATOM 1554 C CA . GLN B 1 34 ? 11.734 -22.562 -6.535 1 95.31 34 GLN B CA 1
ATOM 1555 C C . GLN B 1 34 ? 12.641 -23.766 -6.293 1 95.31 34 GLN B C 1
ATOM 1557 O O . GLN B 1 34 ? 12.727 -24.266 -5.172 1 95.31 34 GLN B O 1
ATOM 1562 N N . PRO B 1 35 ? 13.461 -24.156 -7.27 1 93.19 35 PRO B N 1
ATOM 1563 C CA . PRO B 1 35 ? 14.242 -25.391 -7.16 1 93.19 35 PRO B CA 1
ATOM 1564 C C . PRO B 1 35 ? 15.242 -25.359 -6 1 93.19 35 PRO B C 1
ATOM 1566 O O . PRO B 1 35 ? 15.414 -26.375 -5.305 1 93.19 35 PRO B O 1
ATOM 1569 N N . ARG B 1 36 ? 15.906 -24.25 -5.805 1 91.31 36 ARG B N 1
ATOM 1570 C CA . ARG B 1 36 ? 16.938 -24.156 -4.773 1 91.31 36 ARG B CA 1
ATOM 1571 C C . ARG B 1 36 ? 16.344 -24.391 -3.387 1 91.31 36 ARG B C 1
ATOM 1573 O O . ARG B 1 36 ? 16.984 -25.016 -2.535 1 91.31 36 ARG B O 1
ATOM 1580 N N . LYS B 1 37 ? 15.117 -24 -3.16 1 93.44 37 LYS B N 1
ATOM 1581 C CA . LYS B 1 37 ? 14.477 -24.109 -1.85 1 93.44 37 LYS B CA 1
ATOM 1582 C C . LYS B 1 37 ? 13.422 -25.203 -1.84 1 93.44 37 LYS B C 1
ATOM 1584 O O . LYS B 1 37 ? 12.883 -25.547 -0.785 1 93.44 37 LYS B O 1
ATOM 1589 N N . LYS B 1 38 ? 13.164 -25.719 -2.959 1 95.31 38 LYS B N 1
ATOM 1590 C CA . LYS B 1 38 ? 12.148 -26.75 -3.145 1 95.31 38 LYS B CA 1
ATOM 1591 C C . LYS B 1 38 ? 10.805 -26.297 -2.584 1 95.31 38 LYS B C 1
ATOM 1593 O O . LYS B 1 38 ? 10.164 -27.047 -1.83 1 95.31 38 LYS B O 1
ATOM 1598 N N . LYS B 1 39 ? 10.422 -25.109 -2.875 1 97.44 39 LYS B N 1
ATOM 1599 C CA . LYS B 1 39 ? 9.172 -24.516 -2.396 1 97.44 39 LYS B CA 1
ATOM 1600 C C . LYS B 1 39 ? 8.289 -24.078 -3.562 1 97.44 39 LYS B C 1
ATOM 1602 O O . LYS B 1 39 ? 8.789 -23.688 -4.617 1 97.44 39 LYS B O 1
ATOM 1607 N N . TYR B 1 40 ? 7.023 -24.281 -3.346 1 98.56 40 TYR B N 1
ATOM 1608 C CA . TYR B 1 40 ? 6.02 -23.672 -4.215 1 98.56 40 TYR B CA 1
ATOM 1609 C C . TYR B 1 40 ? 5.461 -22.406 -3.598 1 98.56 40 TYR B C 1
ATOM 1611 O O . TYR B 1 40 ? 5.012 -22.406 -2.449 1 98.56 40 TYR B O 1
ATOM 1619 N N . ILE B 1 41 ? 5.5 -21.297 -4.398 1 98.44 41 ILE B N 1
ATOM 1620 C CA . ILE B 1 41 ? 5.074 -20 -3.879 1 98.44 41 ILE B CA 1
ATOM 1621 C C . ILE B 1 41 ? 4.25 -19.266 -4.938 1 98.44 41 ILE B C 1
ATOM 1623 O O . ILE B 1 41 ? 4.152 -19.719 -6.078 1 98.44 41 ILE B O 1
ATOM 1627 N N . LEU B 1 42 ? 3.635 -18.219 -4.535 1 98.75 42 LEU B N 1
ATOM 1628 C CA . LEU B 1 42 ? 2.928 -17.328 -5.457 1 98.75 42 LEU B CA 1
ATOM 1629 C C . LEU B 1 42 ? 3.852 -16.234 -5.969 1 98.75 42 LEU B C 1
ATOM 1631 O O . LEU B 1 42 ? 4.805 -15.852 -5.289 1 98.75 42 LEU B O 1
ATOM 1635 N N . PRO B 1 43 ? 3.594 -15.789 -7.16 1 98.62 43 PRO B N 1
ATOM 1636 C CA . PRO B 1 43 ? 4.434 -14.711 -7.676 1 98.62 43 PRO B CA 1
ATOM 1637 C C . PRO B 1 43 ? 4.285 -13.414 -6.879 1 98.62 43 PRO B C 1
ATOM 1639 O O . PRO B 1 43 ? 3.17 -13.031 -6.516 1 98.62 43 PRO B O 1
ATOM 1642 N N . LYS B 1 44 ? 5.32 -12.781 -6.582 1 98.06 44 LYS B N 1
ATOM 1643 C CA . LYS B 1 44 ? 5.371 -11.516 -5.859 1 98.06 44 LYS B CA 1
ATOM 1644 C C . LYS B 1 44 ? 6.754 -10.867 -5.977 1 98.06 44 LYS B C 1
ATOM 1646 O O . LYS B 1 44 ? 7.738 -11.547 -6.27 1 98.06 44 LYS B O 1
ATOM 1651 N N . GLY B 1 45 ? 6.797 -9.586 -5.715 1 97.12 45 GLY B N 1
ATOM 1652 C CA . GLY B 1 45 ? 8.086 -8.906 -5.707 1 97.12 45 GLY B CA 1
ATOM 1653 C C . GLY B 1 45 ? 8.008 -7.477 -5.219 1 97.12 45 GLY B C 1
ATOM 1654 O O . GLY B 1 45 ? 6.91 -6.945 -5.016 1 97.12 45 GLY B O 1
ATOM 1655 N N . ARG B 1 46 ? 9.164 -6.871 -5.113 1 97.31 46 ARG B N 1
ATOM 1656 C CA . ARG B 1 46 ? 9.281 -5.504 -4.621 1 97.31 46 ARG B CA 1
ATOM 1657 C C . ARG B 1 46 ? 8.789 -4.504 -5.664 1 97.31 46 ARG B C 1
ATOM 1659 O O . ARG B 1 46 ? 9.031 -4.68 -6.859 1 97.31 46 ARG B O 1
ATOM 1666 N N . LYS B 1 47 ? 8.156 -3.5 -5.156 1 97.62 47 LYS B N 1
ATOM 1667 C CA . LYS B 1 47 ? 7.766 -2.385 -6.016 1 97.62 47 LYS B CA 1
ATOM 1668 C C . LYS B 1 47 ? 8.984 -1.598 -6.484 1 97.62 47 LYS B C 1
ATOM 1670 O O . LYS B 1 47 ? 9.93 -1.383 -5.719 1 97.62 47 LYS B O 1
ATOM 1675 N N . ASP B 1 48 ? 8.977 -1.183 -7.777 1 97.56 48 ASP B N 1
ATOM 1676 C CA . ASP B 1 48 ? 9.922 -0.177 -8.258 1 97.56 48 ASP B CA 1
ATOM 1677 C C . ASP B 1 48 ? 9.547 1.216 -7.758 1 97.56 48 ASP B C 1
ATOM 1679 O O . ASP B 1 48 ? 8.359 1.524 -7.609 1 97.56 48 ASP B O 1
ATOM 1683 N N . TYR B 1 49 ? 10.594 1.996 -7.422 1 97.38 49 TYR B N 1
ATOM 1684 C CA . TYR B 1 49 ? 10.219 3.365 -7.09 1 97.38 49 TYR B CA 1
ATOM 1685 C C . TYR B 1 49 ? 9.5 4.035 -8.258 1 97.38 49 TYR B C 1
ATOM 1687 O O . TYR B 1 49 ? 9.836 3.793 -9.414 1 97.38 49 TYR B O 1
ATOM 1695 N N . GLY B 1 50 ? 8.461 4.82 -7.93 1 96.75 50 GLY B N 1
ATOM 1696 C CA . GLY B 1 50 ? 7.719 5.562 -8.938 1 96.75 50 GLY B CA 1
ATOM 1697 C C . GLY B 1 50 ? 6.516 4.812 -9.469 1 96.75 50 GLY B C 1
ATOM 1698 O O . GLY B 1 50 ? 5.641 5.402 -10.109 1 96.75 50 GLY B O 1
ATOM 1699 N N . GLU B 1 51 ? 6.406 3.578 -9.273 1 97.12 51 GLU B N 1
ATOM 1700 C CA . GLU B 1 51 ? 5.234 2.863 -9.766 1 97.12 51 GLU B CA 1
ATOM 1701 C C . GLU B 1 51 ? 4.215 2.643 -8.656 1 97.12 51 GLU B C 1
ATOM 1703 O O . GLU B 1 51 ? 4.551 2.727 -7.473 1 97.12 51 GLU B O 1
ATOM 1708 N N . THR B 1 52 ? 2.994 2.389 -9.016 1 98.19 52 THR B N 1
ATOM 1709 C CA . THR B 1 52 ? 1.97 2.039 -8.039 1 98.19 52 THR B CA 1
ATOM 1710 C C . THR B 1 52 ? 2.115 0.586 -7.594 1 98.19 52 THR B C 1
ATOM 1712 O O . THR B 1 52 ? 2.816 -0.196 -8.242 1 98.19 52 THR B O 1
ATOM 1715 N N . ILE B 1 53 ? 1.507 0.288 -6.473 1 98.69 53 ILE B N 1
ATOM 1716 C CA . ILE B 1 53 ? 1.53 -1.081 -5.973 1 98.69 53 ILE B CA 1
ATOM 1717 C C . ILE B 1 53 ? 0.825 -2.006 -6.961 1 98.69 53 ILE B C 1
ATOM 1719 O O . ILE B 1 53 ? 1.244 -3.15 -7.156 1 98.69 53 ILE B O 1
ATOM 1723 N N . GLU B 1 54 ? -0.24 -1.52 -7.602 1 98.69 54 GLU B N 1
ATOM 1724 C CA . GLU B 1 54 ? -0.969 -2.262 -8.625 1 98.69 54 GLU B CA 1
ATOM 1725 C C . GLU B 1 54 ? -0.075 -2.576 -9.82 1 98.69 54 GLU B C 1
ATOM 1727 O O . GLU B 1 54 ? -0.052 -3.709 -10.305 1 98.69 54 GLU B O 1
ATOM 1732 N N . ASP B 1 55 ? 0.662 -1.556 -10.266 1 98.31 55 ASP B N 1
ATOM 1733 C CA . ASP B 1 55 ? 1.571 -1.758 -11.391 1 98.31 55 ASP B CA 1
ATOM 1734 C C . ASP B 1 55 ? 2.654 -2.777 -11.039 1 98.31 55 ASP B C 1
ATOM 1736 O O . ASP B 1 55 ? 3.031 -3.6 -11.875 1 98.31 55 ASP B O 1
ATOM 1740 N N . ALA B 1 56 ? 3.143 -2.676 -9.852 1 98.5 56 ALA B N 1
ATOM 1741 C CA . ALA B 1 56 ? 4.145 -3.629 -9.391 1 98.5 56 ALA B CA 1
ATOM 1742 C C . ALA B 1 56 ? 3.609 -5.059 -9.445 1 98.5 56 ALA B C 1
ATOM 1744 O O . ALA B 1 56 ? 4.324 -5.98 -9.836 1 98.5 56 ALA B O 1
ATOM 1745 N N . CYS B 1 57 ? 2.35 -5.25 -9.055 1 98.75 57 CYS B N 1
ATOM 1746 C CA . CYS B 1 57 ? 1.723 -6.566 -9.07 1 98.75 57 CYS B CA 1
ATOM 1747 C C . CYS B 1 57 ? 1.764 -7.176 -10.469 1 98.75 57 CYS B C 1
ATOM 1749 O O . CYS B 1 57 ? 2.23 -8.305 -10.641 1 98.75 57 CYS B O 1
ATOM 1751 N N . LEU B 1 58 ? 1.332 -6.367 -11.391 1 98.75 58 LEU B N 1
ATOM 1752 C CA . LEU B 1 58 ? 1.268 -6.859 -12.758 1 98.75 58 LEU B CA 1
ATOM 1753 C C . LEU B 1 58 ? 2.666 -7.098 -13.32 1 98.75 58 LEU B C 1
ATOM 1755 O O . LEU B 1 58 ? 2.91 -8.117 -13.977 1 98.75 58 LEU B O 1
ATOM 1759 N N . ARG B 1 59 ? 3.576 -6.23 -13.078 1 98 59 ARG B N 1
ATOM 1760 C CA . ARG B 1 59 ? 4.941 -6.359 -13.57 1 98 59 ARG B CA 1
ATOM 1761 C C . ARG B 1 59 ? 5.629 -7.582 -12.969 1 98 59 ARG B C 1
ATOM 1763 O O . ARG B 1 59 ? 6.176 -8.414 -13.695 1 98 59 ARG B O 1
ATOM 1770 N N . GLU B 1 60 ? 5.605 -7.691 -11.641 1 97.88 60 GLU B N 1
ATOM 1771 C CA . GLU B 1 60 ? 6.266 -8.789 -10.945 1 97.88 60 GLU B CA 1
ATOM 1772 C C . GLU B 1 60 ? 5.672 -10.141 -11.352 1 97.88 60 GLU B C 1
ATOM 1774 O O . GLU B 1 60 ? 6.391 -11.133 -11.453 1 97.88 60 GLU B O 1
ATOM 1779 N N . THR B 1 61 ? 4.309 -10.203 -11.5 1 98.62 61 THR B N 1
ATOM 1780 C CA . THR B 1 61 ? 3.678 -11.438 -11.961 1 98.62 61 THR B CA 1
ATOM 1781 C C . THR B 1 61 ? 4.195 -11.82 -13.344 1 98.62 61 THR B C 1
ATOM 1783 O O . THR B 1 61 ? 4.586 -12.969 -13.562 1 98.62 61 THR B O 1
ATOM 1786 N N . TYR B 1 62 ? 4.234 -10.852 -14.211 1 98.31 62 TYR B N 1
ATOM 1787 C CA . TYR B 1 62 ? 4.75 -11.094 -15.555 1 98.31 62 TYR B CA 1
ATOM 1788 C C . TYR B 1 62 ? 6.211 -11.531 -15.508 1 98.31 62 TYR B C 1
ATOM 1790 O O . TYR B 1 62 ? 6.598 -12.508 -16.156 1 98.31 62 TYR B O 1
ATOM 1798 N N . GLU B 1 63 ? 7.008 -10.805 -14.773 1 97 63 GLU B N 1
ATOM 1799 C CA . GLU B 1 63 ? 8.438 -11.102 -14.688 1 97 63 GLU B CA 1
ATOM 1800 C C . GLU B 1 63 ? 8.672 -12.523 -14.188 1 97 63 GLU B C 1
ATOM 1802 O O . GLU B 1 63 ? 9.461 -13.266 -14.766 1 97 63 GLU B O 1
ATOM 1807 N N . GLU B 1 64 ? 7.992 -12.93 -13.164 1 97.62 64 GLU B N 1
ATOM 1808 C CA . GLU B 1 64 ? 8.305 -14.188 -12.492 1 97.62 64 GLU B CA 1
ATOM 1809 C C . GLU B 1 64 ? 7.629 -15.367 -13.188 1 97.62 64 GLU B C 1
ATOM 1811 O O . GLU B 1 64 ? 8.117 -16.5 -13.117 1 97.62 64 GLU B O 1
ATOM 1816 N N . THR B 1 65 ? 6.465 -15.156 -13.867 1 98.06 65 THR B N 1
ATOM 1817 C CA . THR B 1 65 ? 5.703 -16.266 -14.422 1 98.06 65 THR B CA 1
ATOM 1818 C C . THR B 1 65 ? 5.863 -16.328 -15.938 1 98.06 65 THR B C 1
ATOM 1820 O O . THR B 1 65 ? 5.641 -17.375 -16.547 1 98.06 65 THR B O 1
ATOM 1823 N N . GLY B 1 66 ? 6.141 -15.164 -16.547 1 98.12 66 GLY B N 1
ATOM 1824 C CA . GLY B 1 66 ? 6.18 -15.055 -18 1 98.12 66 GLY B CA 1
ATOM 1825 C C . GLY B 1 66 ? 4.82 -14.789 -18.609 1 98.12 66 GLY B C 1
ATOM 1826 O O . GLY B 1 66 ? 4.691 -14.727 -19.828 1 98.12 66 GLY B O 1
ATOM 1827 N N . TYR B 1 67 ? 3.803 -14.625 -17.812 1 98 67 TYR B N 1
ATOM 1828 C CA . TYR B 1 67 ? 2.445 -14.492 -18.328 1 98 67 TYR B CA 1
ATOM 1829 C C . TYR B 1 67 ? 1.923 -13.07 -18.141 1 98 67 TYR B C 1
ATOM 1831 O O . TYR B 1 67 ? 1.788 -12.602 -17.016 1 98 67 TYR B O 1
ATOM 1839 N N . PRO B 1 68 ? 1.63 -12.391 -19.281 1 98.12 68 PRO B N 1
ATOM 1840 C CA . PRO B 1 68 ? 0.907 -11.133 -19.125 1 98.12 68 PRO B CA 1
ATOM 1841 C C . PRO B 1 68 ? -0.465 -11.305 -18.469 1 98.12 68 PRO B C 1
ATOM 1843 O O . PRO B 1 68 ? -1.178 -12.266 -18.781 1 98.12 68 PRO B O 1
ATOM 1846 N N . CYS B 1 69 ? -0.787 -10.445 -17.547 1 98.5 69 CYS B N 1
ATOM 1847 C CA . CYS B 1 69 ? -2.025 -10.625 -16.797 1 98.5 69 CYS B CA 1
ATOM 1848 C C . CYS B 1 69 ? -2.721 -9.289 -16.562 1 98.5 69 CYS B C 1
ATOM 1850 O O . CYS B 1 69 ? -2.189 -8.242 -16.922 1 98.5 69 CYS B O 1
ATOM 1852 N N . GLU B 1 70 ? -3.945 -9.336 -16.156 1 98.62 70 GLU B N 1
ATOM 1853 C CA . GLU B 1 70 ? -4.758 -8.188 -15.766 1 98.62 70 GLU B CA 1
ATOM 1854 C C . GLU B 1 70 ? -5.578 -8.484 -14.516 1 98.62 70 GLU B C 1
ATOM 1856 O O . GLU B 1 70 ? -5.789 -9.648 -14.164 1 98.62 70 GLU B O 1
ATOM 1861 N N . PHE B 1 71 ? -5.953 -7.469 -13.812 1 98.62 71 PHE B N 1
ATOM 1862 C CA . PHE B 1 71 ? -6.73 -7.641 -12.594 1 98.62 71 PHE B CA 1
ATOM 1863 C C . PHE B 1 71 ? -8.109 -8.211 -12.898 1 98.62 71 PHE B C 1
ATOM 1865 O O . PHE B 1 71 ? -8.703 -7.895 -13.938 1 98.62 71 PHE B O 1
ATOM 1872 N N . VAL B 1 72 ? -8.617 -8.969 -11.984 1 97.69 72 VAL B N 1
ATOM 1873 C CA . VAL B 1 72 ? -9.969 -9.508 -12.086 1 97.69 72 VAL B CA 1
ATOM 1874 C C . VAL B 1 72 ? -10.922 -8.672 -11.234 1 97.69 72 VAL B C 1
ATOM 1876 O O . VAL B 1 72 ? -10.625 -8.359 -10.078 1 97.69 72 VAL B O 1
ATOM 1879 N N . SER B 1 73 ? -12.039 -8.297 -11.812 1 97.44 73 SER B N 1
ATOM 1880 C CA . SER B 1 73 ? -13.109 -7.664 -11.047 1 97.44 73 SER B CA 1
ATOM 1881 C C . SER B 1 73 ? -13.852 -8.688 -10.195 1 97.44 73 SER B C 1
ATOM 1883 O O . SER B 1 73 ? -14.453 -9.625 -10.719 1 97.44 73 SER B O 1
ATOM 1885 N N . LEU B 1 74 ? -13.867 -8.438 -8.891 1 98.25 74 LEU B N 1
ATOM 1886 C CA . LEU B 1 74 ? -14.383 -9.445 -7.977 1 98.25 74 LEU B CA 1
ATOM 1887 C C . LEU B 1 74 ? -15.594 -8.922 -7.219 1 98.25 74 LEU B C 1
ATOM 1889 O O . LEU B 1 74 ? -15.766 -7.707 -7.078 1 98.25 74 LEU B O 1
ATOM 1893 N N . ARG B 1 75 ? -16.469 -9.875 -6.805 1 98.62 75 ARG B N 1
ATOM 1894 C CA . ARG B 1 75 ? -17.297 -9.664 -5.629 1 98.62 75 ARG B CA 1
ATOM 1895 C C . ARG B 1 75 ? -16.562 -10.039 -4.352 1 98.62 75 ARG B C 1
ATOM 1897 O O . ARG B 1 75 ? -16.219 -11.203 -4.141 1 98.62 75 ARG B O 1
ATOM 1904 N N . MET B 1 76 ? -16.297 -9.062 -3.537 1 98.44 76 MET B N 1
ATOM 1905 C CA . MET B 1 76 ? -15.477 -9.344 -2.363 1 98.44 76 MET B CA 1
ATOM 1906 C C . MET B 1 76 ? -15.805 -8.391 -1.222 1 98.44 76 MET B C 1
ATOM 1908 O O . MET B 1 76 ? -16.359 -7.312 -1.45 1 98.44 76 MET B O 1
ATOM 1912 N N . ALA B 1 77 ? -15.477 -8.852 -0.022 1 98.38 77 ALA B N 1
ATOM 1913 C CA . ALA B 1 77 ? -15.523 -7.965 1.137 1 98.38 77 ALA B CA 1
ATOM 1914 C C . ALA B 1 77 ? -14.391 -6.945 1.1 1 98.38 77 ALA B C 1
ATOM 1916 O O . ALA B 1 77 ? -13.266 -7.273 0.699 1 98.38 77 ALA B O 1
ATOM 1917 N N . THR B 1 78 ? -14.664 -5.754 1.432 1 98 78 THR B N 1
ATOM 1918 C CA . THR B 1 78 ? -13.641 -4.715 1.516 1 98 78 THR B CA 1
ATOM 1919 C C . THR B 1 78 ? -14.023 -3.66 2.549 1 98 78 THR B C 1
ATOM 1921 O O . THR B 1 78 ? -15.211 -3.455 2.822 1 98 78 THR B O 1
ATOM 1924 N N . ARG B 1 79 ? -13.055 -3.066 3.133 1 97.44 79 ARG B N 1
ATOM 1925 C CA . ARG B 1 79 ? -13.266 -1.954 4.051 1 97.44 79 ARG B CA 1
ATOM 1926 C C . ARG B 1 79 ? -12.8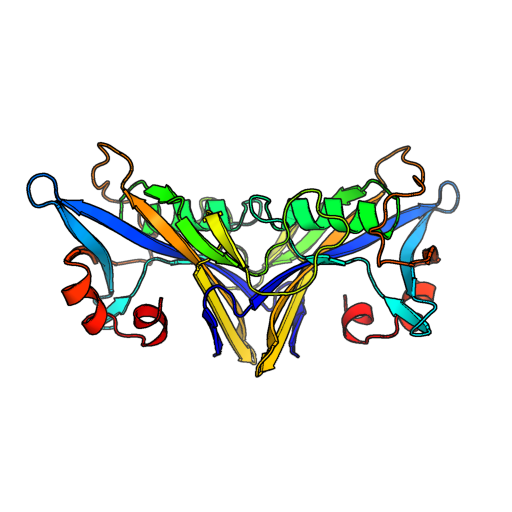83 -0.627 3.402 1 97.44 79 ARG B C 1
ATOM 1928 O O . ARG B 1 79 ? -12.898 0.417 4.059 1 97.44 79 ARG B O 1
ATOM 1935 N N . ALA B 1 80 ? -12.445 -0.664 2.115 1 97.44 80 ALA B N 1
ATOM 1936 C CA . ALA B 1 80 ? -12.219 0.566 1.36 1 97.44 80 ALA B CA 1
ATOM 1937 C C . ALA B 1 80 ? -13.516 1.364 1.222 1 97.44 80 ALA B C 1
ATOM 1939 O O . ALA B 1 80 ? -14.602 0.787 1.132 1 97.44 80 ALA B O 1
ATOM 1940 N N . THR B 1 81 ? -13.367 2.646 1.195 1 96.06 81 THR B N 1
ATOM 1941 C CA . THR B 1 81 ? -14.523 3.533 1.167 1 96.06 81 THR B CA 1
ATOM 1942 C C . THR B 1 81 ? -15.07 3.664 -0.252 1 96.06 81 THR B C 1
ATOM 1944 O O . THR B 1 81 ? -14.312 3.594 -1.223 1 96.06 81 THR B O 1
ATOM 1947 N N . GLN B 1 82 ? -16.344 3.795 -0.332 1 95.31 82 GLN B N 1
ATOM 1948 C CA . GLN B 1 82 ? -16.953 4.141 -1.612 1 95.31 82 GLN B CA 1
ATOM 1949 C C . GLN B 1 82 ? -16.594 5.566 -2.023 1 95.31 82 GLN B C 1
ATOM 1951 O O . GLN B 1 82 ? -16.766 6.504 -1.241 1 95.31 82 GLN B O 1
ATOM 1956 N N . PRO B 1 83 ? -16.125 5.691 -3.252 1 94.75 83 PRO B N 1
ATOM 1957 C CA . PRO B 1 83 ? -15.844 7.055 -3.705 1 94.75 83 PRO B CA 1
ATOM 1958 C C . PRO B 1 83 ? -17.031 7.992 -3.537 1 94.75 83 PRO B C 1
ATOM 1960 O O . PRO B 1 83 ? -18.156 7.648 -3.926 1 94.75 83 PRO B O 1
ATOM 1963 N N . GLY B 1 84 ? -16.766 9.117 -2.91 1 89.62 84 GLY B N 1
ATOM 1964 C CA . GLY B 1 84 ? -17.797 10.125 -2.754 1 89.62 84 GLY B CA 1
ATOM 1965 C C . GLY B 1 84 ? -18.641 9.93 -1.507 1 89.62 84 GLY B C 1
ATOM 1966 O O . GLY B 1 84 ? -19.516 10.742 -1.209 1 89.62 84 GLY B O 1
ATOM 1967 N N . ASP B 1 85 ? -18.438 8.82 -0.808 1 88.38 85 ASP B N 1
ATOM 1968 C CA . ASP B 1 85 ? -19.188 8.578 0.425 1 88.38 85 ASP B CA 1
ATOM 1969 C C . ASP B 1 85 ? -18.688 9.492 1.546 1 88.38 85 ASP B C 1
ATOM 1971 O O . ASP B 1 85 ? -17.578 9.328 2.051 1 88.38 85 ASP B O 1
ATOM 1975 N N . LEU B 1 86 ? -19.547 10.391 2.039 1 82 86 LEU B N 1
ATOM 1976 C CA . LEU B 1 86 ? -19.172 11.383 3.043 1 82 86 LEU B CA 1
ATOM 1977 C C . LEU B 1 86 ? -19.469 10.859 4.449 1 82 86 LEU B C 1
ATOM 1979 O O . LEU B 1 86 ? -19.062 11.484 5.438 1 82 86 LEU B O 1
ATOM 1983 N N . HIS B 1 87 ? -20.078 9.688 4.496 1 78.75 87 HIS B N 1
ATOM 1984 C CA . HIS B 1 87 ? -20.5 9.133 5.781 1 78.75 87 HIS B CA 1
ATOM 1985 C C . HIS B 1 87 ? -19.906 7.746 6 1 78.75 87 HIS B C 1
ATOM 1987 O O . HIS B 1 87 ? -20.375 7.004 6.875 1 78.75 87 HIS B O 1
ATOM 1993 N N . GLY B 1 88 ? -18.906 7.5 5.262 1 76.38 88 GLY B N 1
ATOM 1994 C CA . GLY B 1 88 ? -18.406 6.137 5.277 1 76.38 88 GLY B CA 1
ATOM 1995 C C . GLY B 1 88 ? -17.844 5.723 6.629 1 76.38 88 GLY B C 1
ATOM 1996 O O . GLY B 1 88 ? -17.188 6.512 7.301 1 76.38 88 GLY B O 1
ATOM 1997 N N . ARG B 1 89 ? -18.312 4.57 7.055 1 85.75 89 ARG B N 1
ATOM 1998 C CA . ARG B 1 89 ? -17.828 3.934 8.281 1 85.75 89 ARG B CA 1
ATOM 1999 C C . ARG B 1 89 ? -16.812 2.844 7.965 1 85.75 89 ARG B C 1
ATOM 2001 O O . ARG B 1 89 ? -16.797 2.295 6.859 1 85.75 89 ARG B O 1
ATOM 2008 N N . ASP B 1 90 ? -15.945 2.666 8.922 1 92.38 90 ASP B N 1
ATOM 2009 C CA . ASP B 1 90 ? -14.969 1.592 8.805 1 92.38 90 ASP B CA 1
ATOM 2010 C C . ASP B 1 90 ? -15.609 0.232 9.078 1 92.38 90 ASP B C 1
ATOM 2012 O O . ASP B 1 90 ? -15.438 -0.333 10.156 1 92.38 90 ASP B O 1
ATOM 2016 N N . ILE B 1 91 ? -16.312 -0.321 8.094 1 94.81 91 ILE B N 1
ATOM 2017 C CA . ILE B 1 91 ? -16.938 -1.631 8.18 1 94.81 91 ILE B CA 1
ATOM 2018 C C . ILE B 1 91 ? -16.656 -2.424 6.902 1 94.81 91 ILE B C 1
ATOM 2020 O O . ILE B 1 91 ? -16.406 -1.843 5.844 1 94.81 91 ILE B O 1
ATOM 2024 N N . SER B 1 92 ? -16.625 -3.723 7.117 1 97.25 92 SER B N 1
ATOM 2025 C CA . SER B 1 92 ? -16.469 -4.605 5.965 1 97.25 92 SER B CA 1
ATOM 2026 C C . SER B 1 92 ? -17.766 -4.707 5.168 1 97.25 92 SER B C 1
ATOM 2028 O O . SER B 1 92 ? -18.812 -5.039 5.723 1 97.25 92 SER B O 1
ATOM 2030 N N . ILE B 1 93 ? -17.766 -4.387 3.863 1 97.38 93 ILE B N 1
ATOM 2031 C CA . ILE B 1 93 ? -18.922 -4.465 2.99 1 97.38 93 ILE B CA 1
ATOM 2032 C C . ILE B 1 93 ? -18.594 -5.309 1.761 1 97.38 93 ILE B C 1
ATOM 2034 O O . ILE B 1 93 ? -17.531 -5.152 1.164 1 97.38 93 ILE B O 1
ATOM 2038 N N . VAL B 1 94 ? -19.469 -6.246 1.417 1 98.5 94 VAL B N 1
ATOM 2039 C CA . VAL B 1 94 ? -19.297 -6.984 0.171 1 98.5 94 VAL B CA 1
ATOM 2040 C C . VAL B 1 94 ? -19.719 -6.109 -1.01 1 98.5 94 VAL B C 1
ATOM 2042 O O . VAL B 1 94 ? -20.828 -5.562 -1.028 1 98.5 94 VAL B O 1
ATOM 2045 N N . ARG B 1 95 ? -18.797 -5.945 -1.929 1 97.88 95 ARG B N 1
ATOM 2046 C CA . ARG B 1 95 ? -19.031 -5.117 -3.107 1 97.88 95 ARG B CA 1
ATOM 2047 C C . ARG B 1 95 ? -18.719 -5.879 -4.387 1 97.88 95 ARG B C 1
ATOM 2049 O O . ARG B 1 95 ? -17.938 -6.832 -4.371 1 97.88 95 ARG B O 1
ATOM 2056 N N . ASP B 1 96 ? -19.328 -5.465 -5.465 1 98.19 96 ASP B N 1
ATOM 2057 C CA . ASP B 1 96 ? -19.031 -6.008 -6.785 1 98.19 96 ASP B CA 1
ATOM 2058 C C . ASP B 1 96 ? -18.031 -5.129 -7.531 1 98.19 96 ASP B C 1
ATOM 2060 O O . ASP B 1 96 ? -17.859 -3.955 -7.203 1 98.19 96 ASP B O 1
ATOM 2064 N N . GLY B 1 97 ? -17.359 -5.734 -8.508 1 97.81 97 GLY B N 1
ATOM 2065 C CA . GLY B 1 97 ? -16.5 -4.957 -9.391 1 97.81 97 GLY B CA 1
ATOM 2066 C C . GLY B 1 97 ? -15.242 -4.453 -8.719 1 97.81 97 GLY B C 1
ATOM 2067 O O . GLY B 1 97 ? -14.742 -3.377 -9.055 1 97.81 97 GLY B O 1
ATOM 2068 N N . MET B 1 98 ? -14.742 -5.27 -7.715 1 98.12 98 MET B N 1
ATOM 2069 C CA . MET B 1 98 ? -13.602 -4.824 -6.926 1 98.12 98 MET B CA 1
ATOM 2070 C C . MET B 1 98 ? -12.297 -5.383 -7.492 1 98.12 98 MET B C 1
ATOM 2072 O O . MET B 1 98 ? -12.242 -6.539 -7.91 1 98.12 98 MET B O 1
ATOM 2076 N N . THR B 1 99 ? -11.266 -4.531 -7.543 1 98.19 99 THR B N 1
ATOM 2077 C CA . THR B 1 99 ? -9.914 -4.973 -7.859 1 98.19 99 THR B CA 1
ATOM 2078 C C . THR B 1 99 ? -8.953 -4.652 -6.715 1 98.19 99 THR B C 1
ATOM 2080 O O . THR B 1 99 ? -7.77 -4.402 -6.941 1 98.19 99 THR B O 1
ATOM 2083 N N . GLU B 1 100 ? -9.516 -4.574 -5.523 1 98.38 100 GLU B N 1
ATOM 2084 C CA . GLU B 1 100 ? -8.75 -4.316 -4.309 1 98.38 100 GLU B CA 1
ATOM 2085 C C . GLU B 1 100 ? -7.922 -5.539 -3.908 1 98.38 100 GLU B C 1
ATOM 2087 O O . GLU B 1 100 ? -8.188 -6.648 -4.371 1 98.38 100 GLU B O 1
ATOM 2092 N N . PRO B 1 101 ? -6.836 -5.316 -3.07 1 98.75 101 PRO B N 1
ATOM 2093 C CA . PRO B 1 101 ? -6.109 -6.488 -2.574 1 98.75 101 PRO B CA 1
ATOM 2094 C C . PRO B 1 101 ? -7.016 -7.469 -1.827 1 98.75 101 PRO B C 1
ATOM 2096 O O . PRO B 1 101 ? -7.914 -7.047 -1.094 1 98.75 101 PRO B O 1
ATOM 2099 N N . VAL B 1 102 ? -6.73 -8.734 -2.004 1 98.75 102 VAL B N 1
ATOM 2100 C CA . VAL B 1 102 ? -7.516 -9.758 -1.325 1 98.75 102 VAL B CA 1
ATOM 2101 C C . VAL B 1 102 ? -6.801 -10.195 -0.049 1 98.75 102 VAL B C 1
ATOM 2103 O O . VAL B 1 102 ? -7.332 -11 0.723 1 98.75 102 VAL B O 1
ATOM 2106 N N . GLY B 1 103 ? -5.621 -9.688 0.175 1 98.62 103 GLY B N 1
ATOM 2107 C CA . GLY B 1 103 ? -4.848 -9.938 1.38 1 98.62 103 GLY B CA 1
ATOM 2108 C C . GLY B 1 103 ? -3.662 -9.008 1.535 1 98.62 103 GLY B C 1
ATOM 2109 O O . GLY B 1 103 ? -3.203 -8.406 0.56 1 98.62 103 GLY B O 1
ATOM 2110 N N . VAL B 1 104 ? -3.232 -8.852 2.703 1 98.62 104 VAL B N 1
ATOM 2111 C CA . VAL B 1 104 ? -2.002 -8.141 3.02 1 98.62 104 VAL B CA 1
ATOM 2112 C C . VAL B 1 104 ? -1.165 -8.953 4 1 98.62 104 VAL B C 1
ATOM 2114 O O . VAL B 1 104 ? -1.694 -9.508 4.969 1 98.62 104 VAL B O 1
ATOM 2117 N N . THR B 1 105 ? 0.061 -9.125 3.662 1 98.38 105 THR B N 1
ATOM 2118 C CA . THR B 1 105 ? 1.034 -9.742 4.559 1 98.38 105 THR B CA 1
ATOM 2119 C C . THR B 1 105 ? 1.962 -8.68 5.152 1 98.38 105 THR B C 1
ATOM 2121 O O . THR B 1 105 ? 2.502 -7.844 4.43 1 98.38 105 THR B O 1
ATOM 2124 N N . VAL B 1 106 ? 2.072 -8.695 6.426 1 97.94 106 VAL B N 1
ATOM 2125 C CA . VAL B 1 106 ? 2.959 -7.781 7.141 1 97.94 106 VAL B CA 1
ATOM 2126 C C . VAL B 1 106 ? 4 -8.578 7.922 1 97.94 106 VAL B C 1
ATOM 2128 O O . VAL B 1 106 ? 3.654 -9.484 8.688 1 97.94 106 VAL B O 1
ATOM 2131 N N . MET B 1 107 ? 5.234 -8.242 7.637 1 96.88 107 MET B N 1
ATOM 2132 C CA . MET B 1 107 ? 6.34 -8.875 8.352 1 96.88 107 MET B CA 1
ATOM 2133 C C . MET B 1 107 ? 7.211 -7.836 9.039 1 96.88 107 MET B C 1
ATOM 2135 O O . MET B 1 107 ? 7.656 -6.875 8.414 1 96.88 107 MET B O 1
ATOM 2139 N N . ASP B 1 108 ? 7.34 -7.98 10.305 1 94.38 108 ASP B N 1
ATOM 2140 C CA . ASP B 1 108 ? 8.383 -7.266 11.031 1 94.38 108 ASP B CA 1
ATOM 2141 C C . ASP B 1 108 ? 9.641 -8.117 11.172 1 94.38 108 ASP B C 1
ATOM 2143 O O . ASP B 1 108 ? 9.656 -9.102 11.914 1 94.38 108 ASP B O 1
ATOM 2147 N N . ARG B 1 109 ? 10.68 -7.723 10.516 1 94.81 109 ARG B N 1
ATOM 2148 C CA . ARG B 1 109 ? 11.883 -8.539 10.422 1 94.81 109 ARG B CA 1
ATOM 2149 C C . ARG B 1 109 ? 13 -7.969 11.281 1 94.81 109 ARG B C 1
ATOM 2151 O O . ARG B 1 109 ? 14.18 -8.047 10.922 1 94.81 109 ARG B O 1
ATOM 2158 N N . GLY B 1 110 ? 12.617 -7.199 12.289 1 92.38 110 GLY B N 1
ATOM 2159 C CA . GLY B 1 110 ? 13.602 -6.621 13.195 1 92.38 110 GLY B CA 1
ATOM 2160 C C . GLY B 1 110 ? 14.562 -5.676 12.5 1 92.38 110 GLY B C 1
ATOM 2161 O O . GLY B 1 110 ? 14.141 -4.715 11.852 1 92.38 110 GLY B O 1
ATOM 2162 N N . LYS B 1 111 ? 15.859 -6.105 12.523 1 90.88 111 LYS B N 1
ATOM 2163 C CA . LYS B 1 111 ? 16.906 -5.258 11.953 1 90.88 111 LYS B CA 1
ATOM 2164 C C . LYS B 1 111 ? 16.75 -5.133 10.438 1 90.88 111 LYS B C 1
ATOM 2166 O O . LYS B 1 111 ? 17.234 -4.176 9.836 1 90.88 111 LYS B O 1
ATOM 2171 N N . ARG B 1 112 ? 16.078 -6.078 9.859 1 93.06 112 ARG B N 1
ATOM 2172 C CA . ARG B 1 112 ? 15.898 -6.066 8.414 1 93.06 112 ARG B CA 1
ATOM 2173 C C . ARG B 1 112 ? 14.719 -5.18 8.023 1 93.06 112 ARG B C 1
ATOM 2175 O O . ARG B 1 112 ? 14.469 -4.953 6.84 1 93.06 112 ARG B O 1
ATOM 2182 N N . GLY B 1 113 ? 13.969 -4.738 9.062 1 96.62 113 GLY B N 1
ATOM 2183 C CA . GLY B 1 113 ? 12.898 -3.789 8.805 1 96.62 113 GLY B CA 1
ATOM 2184 C C . GLY B 1 113 ? 11.57 -4.457 8.492 1 96.62 113 GLY B C 1
ATOM 2185 O O . GLY B 1 113 ? 11.383 -5.641 8.781 1 96.62 113 GLY B O 1
ATOM 2186 N N . GLY B 1 114 ? 10.688 -3.65 8.008 1 97.62 114 GLY B N 1
ATOM 2187 C CA . GLY B 1 114 ? 9.352 -4.137 7.688 1 97.62 114 GLY B CA 1
ATOM 2188 C C . GLY B 1 114 ? 9.219 -4.594 6.25 1 97.62 114 GLY B C 1
ATOM 2189 O O . GLY B 1 114 ? 9.922 -4.102 5.367 1 97.62 114 GLY B O 1
ATOM 2190 N N . LYS B 1 115 ? 8.352 -5.559 6.051 1 98.38 115 LYS B N 1
ATOM 2191 C CA . LYS B 1 115 ? 7.938 -5.949 4.707 1 98.38 115 LYS B CA 1
ATOM 2192 C C . LYS B 1 115 ? 6.418 -6.039 4.602 1 98.38 115 LYS B C 1
ATOM 2194 O O . LYS B 1 115 ? 5.766 -6.668 5.438 1 98.38 115 LYS B O 1
ATOM 2199 N N . LEU B 1 116 ? 5.93 -5.355 3.646 1 98.62 116 LEU B N 1
ATOM 2200 C CA . LEU B 1 116 ? 4.504 -5.398 3.328 1 98.62 116 LEU B CA 1
ATOM 2201 C C . LEU B 1 116 ? 4.273 -6.008 1.949 1 98.62 116 LEU B C 1
ATOM 2203 O O . LEU B 1 116 ? 4.965 -5.66 0.989 1 98.62 116 LEU B O 1
ATOM 2207 N N . ILE B 1 117 ? 3.332 -6.902 1.862 1 98.81 117 ILE B N 1
ATOM 2208 C CA . ILE B 1 117 ? 2.939 -7.469 0.577 1 98.81 117 ILE B CA 1
ATOM 2209 C C . ILE B 1 117 ? 1.433 -7.316 0.383 1 98.81 117 ILE B C 1
ATOM 2211 O O . ILE B 1 117 ? 0.645 -7.758 1.223 1 98.81 117 ILE B O 1
ATOM 2215 N N . MET B 1 118 ? 1.021 -6.699 -0.654 1 98.88 118 MET B N 1
ATOM 2216 C CA . MET B 1 118 ? -0.382 -6.68 -1.056 1 98.88 118 MET B CA 1
ATOM 2217 C C . MET B 1 118 ? -0.658 -7.73 -2.123 1 98.88 118 MET B C 1
ATOM 2219 O O . MET B 1 118 ? 0.087 -7.844 -3.1 1 98.88 118 MET B O 1
ATOM 2223 N N . TRP B 1 119 ? -1.703 -8.5 -1.944 1 98.94 119 TRP B N 1
ATOM 2224 C CA . TRP B 1 119 ? -2.016 -9.625 -2.824 1 98.94 119 TRP B CA 1
ATOM 2225 C C . TRP B 1 119 ? -3.27 -9.336 -3.645 1 98.94 119 TRP B C 1
ATOM 2227 O O . TRP B 1 119 ? -4.312 -8.984 -3.094 1 98.94 119 TRP B O 1
ATOM 2237 N N . TYR B 1 120 ? -3.172 -9.523 -4.914 1 98.94 120 TYR B N 1
ATOM 2238 C CA . TYR B 1 120 ? -4.281 -9.289 -5.832 1 98.94 120 TYR B CA 1
ATOM 2239 C C . TYR B 1 120 ? -4.66 -10.562 -6.57 1 98.94 120 TYR B C 1
ATOM 2241 O O . TYR B 1 120 ? -3.916 -11.547 -6.547 1 98.94 120 TYR B O 1
ATOM 2249 N N . VAL B 1 121 ? -5.84 -10.547 -7.16 1 98.88 121 VAL B N 1
ATOM 2250 C CA . VAL B 1 121 ? -6.254 -11.609 -8.07 1 98.88 121 VAL B CA 1
ATOM 2251 C C . VAL B 1 121 ? -6.121 -11.133 -9.516 1 98.88 121 VAL B C 1
ATOM 2253 O O . VAL B 1 121 ? -6.621 -10.062 -9.875 1 98.88 121 VAL B O 1
ATOM 2256 N N . THR B 1 122 ? -5.379 -11.875 -10.242 1 98.81 122 THR B N 1
ATOM 2257 C CA . THR B 1 122 ? -5.199 -11.555 -11.656 1 98.81 122 THR B CA 1
ATOM 2258 C C . THR B 1 122 ? -5.582 -12.734 -12.539 1 98.81 122 THR B C 1
ATOM 2260 O O . THR B 1 122 ? -5.727 -13.859 -12.047 1 98.81 122 THR B O 1
ATOM 2263 N N . ARG B 1 123 ? -5.82 -12.445 -13.766 1 98.44 123 ARG B N 1
ATOM 2264 C CA . ARG B 1 123 ? -6.066 -13.469 -14.773 1 98.44 123 ARG B CA 1
ATOM 2265 C C . ARG B 1 123 ? -5.172 -13.266 -15.992 1 98.44 123 ARG B C 1
ATOM 2267 O O . ARG B 1 123 ? -4.758 -12.148 -16.281 1 98.44 123 ARG B O 1
ATOM 2274 N N . LEU B 1 124 ? -4.902 -14.367 -16.625 1 97.75 124 LEU B N 1
ATOM 2275 C CA . LEU B 1 124 ? -4.176 -14.305 -17.891 1 97.75 124 LEU B CA 1
ATOM 2276 C C . LEU B 1 124 ? -4.91 -13.438 -18.906 1 97.75 124 LEU B C 1
ATOM 2278 O O . LEU B 1 124 ? -6.129 -13.555 -19.062 1 97.75 124 LEU B O 1
ATOM 2282 N N . LYS B 1 125 ? -4.141 -12.523 -19.5 1 97.25 125 LYS B N 1
ATOM 2283 C CA . LYS B 1 125 ? -4.758 -11.734 -20.562 1 97.25 125 LYS B CA 1
ATOM 2284 C C . LYS B 1 125 ? -5.234 -12.633 -21.703 1 97.25 125 LYS B C 1
ATOM 2286 O O . LYS B 1 125 ? -4.57 -13.609 -22.062 1 97.25 125 LYS B O 1
ATOM 2291 N N . ASP B 1 126 ? -6.348 -12.234 -22.266 1 93.25 126 ASP B N 1
ATOM 2292 C CA . ASP B 1 126 ? -6.906 -13.016 -23.359 1 93.25 126 ASP B CA 1
ATOM 2293 C C . ASP B 1 126 ? -5.895 -13.172 -24.5 1 93.25 126 ASP B C 1
ATOM 2295 O O . ASP B 1 126 ? -5.324 -12.188 -24.969 1 93.25 126 ASP B O 1
ATOM 2299 N N . GLY B 1 127 ? -5.691 -14.422 -24.828 1 91.25 127 GLY B N 1
ATOM 2300 C CA . GLY B 1 127 ? -4.832 -14.711 -25.969 1 91.25 127 GLY B CA 1
ATOM 2301 C C . GLY B 1 127 ? -3.355 -14.641 -25.625 1 91.25 127 GLY B C 1
ATOM 2302 O O . GLY B 1 127 ? -2.506 -14.844 -26.5 1 91.25 127 GLY B O 1
ATOM 2303 N N . ALA B 1 128 ? -3.055 -14.406 -24.406 1 94.12 128 ALA B N 1
ATOM 2304 C CA . ALA B 1 128 ? -1.65 -14.273 -24.016 1 94.12 128 ALA B CA 1
ATOM 2305 C C . ALA B 1 128 ? -0.984 -15.648 -23.922 1 94.12 128 ALA B C 1
ATOM 2307 O O . ALA B 1 128 ? -1.626 -16.625 -23.547 1 94.12 128 ALA B O 1
ATOM 2308 N N . GLU B 1 129 ? 0.31 -15.617 -24.281 1 94.44 129 GLU B N 1
ATOM 2309 C CA . GLU B 1 129 ? 1.162 -16.797 -24.141 1 94.44 129 GLU B CA 1
ATOM 2310 C C . GLU B 1 129 ? 2.355 -16.5 -23.234 1 94.44 129 GLU B C 1
ATOM 2312 O O . GLU B 1 129 ? 2.693 -15.344 -23 1 94.44 129 GLU B O 1
ATOM 2317 N N . LYS B 1 130 ? 2.869 -17.578 -22.781 1 96.75 130 LYS B N 1
ATOM 2318 C CA . LYS B 1 130 ? 4.047 -17.422 -21.938 1 96.75 130 LYS B CA 1
ATOM 2319 C C . LYS B 1 130 ? 5.211 -16.812 -22.719 1 96.75 130 LYS B C 1
ATOM 2321 O O . LYS B 1 130 ? 5.465 -17.188 -23.859 1 96.75 130 LYS B O 1
ATOM 2326 N N . VAL B 1 131 ? 5.883 -15.898 -22.078 1 96.69 131 VAL B N 1
ATOM 2327 C CA . VAL B 1 131 ? 7.105 -15.312 -22.625 1 96.69 131 VAL B CA 1
ATOM 2328 C C . VAL B 1 131 ? 8.305 -15.758 -21.781 1 96.69 131 VAL B C 1
ATOM 2330 O O . VAL B 1 131 ? 8.305 -15.617 -20.562 1 96.69 131 VAL B O 1
ATOM 2333 N N . ASP B 1 132 ? 9.344 -16.266 -22.438 1 93.38 132 ASP B N 1
ATOM 2334 C CA . ASP B 1 132 ? 10.547 -16.719 -21.75 1 93.38 132 ASP B CA 1
ATOM 2335 C C . ASP B 1 132 ? 11.516 -15.555 -21.516 1 93.38 132 ASP B C 1
ATOM 2337 O O . ASP B 1 132 ? 11.43 -14.531 -22.188 1 93.38 132 ASP B O 1
ATOM 2341 N N . GLY B 1 133 ? 12.344 -15.711 -20.5 1 92.31 133 GLY B N 1
ATOM 2342 C CA . GLY B 1 133 ? 13.414 -14.758 -20.266 1 92.31 133 GLY B CA 1
ATOM 2343 C C . GLY B 1 133 ? 12.953 -13.492 -19.578 1 92.31 133 GLY B C 1
ATOM 2344 O O . GLY B 1 133 ? 13.555 -12.43 -19.734 1 92.31 133 GLY B O 1
ATOM 2345 N N . THR B 1 134 ? 11.797 -13.586 -18.906 1 93.5 134 THR B N 1
ATOM 2346 C CA . THR B 1 134 ? 11.242 -12.391 -18.266 1 93.5 134 THR B CA 1
ATOM 2347 C C . THR B 1 134 ? 11.758 -12.25 -16.844 1 93.5 134 THR B C 1
ATOM 2349 O O . THR B 1 134 ? 11.594 -11.195 -16.219 1 93.5 134 THR B O 1
ATOM 2352 N N . GLN B 1 135 ? 12.367 -13.219 -16.297 1 92.06 135 GLN B N 1
ATOM 2353 C CA . GLN B 1 135 ? 12.766 -13.234 -14.891 1 92.06 135 GLN B CA 1
ATOM 2354 C C . GLN B 1 135 ? 14.047 -12.438 -14.672 1 92.06 135 GLN B C 1
ATOM 2356 O O . GLN B 1 135 ? 14.828 -12.242 -15.609 1 92.06 135 GLN B O 1
ATOM 2361 N N . MET B 1 136 ? 14.195 -12 -13.438 1 86.75 136 MET B N 1
ATOM 2362 C CA . MET B 1 136 ? 15.461 -11.391 -13.047 1 86.75 136 MET B CA 1
ATOM 2363 C C . MET B 1 136 ? 16.578 -12.422 -13.023 1 86.75 136 MET B C 1
ATOM 2365 O O . MET B 1 136 ? 16.312 -13.625 -12.898 1 86.75 136 MET B O 1
ATOM 2369 N N . ALA B 1 137 ? 17.797 -11.945 -13.062 1 80.31 137 ALA B N 1
ATOM 2370 C CA . ALA B 1 137 ? 18.969 -12.805 -13.172 1 80.31 137 ALA B CA 1
ATOM 2371 C C . ALA B 1 137 ? 19.078 -13.727 -11.961 1 80.31 137 ALA B C 1
ATOM 2373 O O . ALA B 1 137 ? 19.547 -14.859 -12.07 1 80.31 137 ALA B O 1
ATOM 2374 N N . SER B 1 138 ? 18.625 -13.242 -10.898 1 80.44 138 SER B N 1
ATOM 2375 C CA . SER B 1 138 ? 18.797 -14 -9.664 1 80.44 138 SER B CA 1
ATOM 2376 C C . SER B 1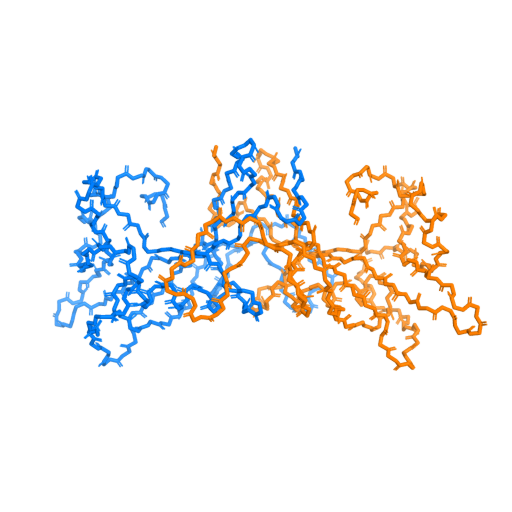 138 ? 17.641 -14.977 -9.453 1 80.44 138 SER B C 1
ATOM 2378 O O . SER B 1 138 ? 17.719 -15.875 -8.609 1 80.44 138 SER B O 1
ATOM 2380 N N . GLU B 1 139 ? 16.641 -14.773 -10.266 1 84.62 139 GLU B N 1
ATOM 2381 C CA . GLU B 1 139 ? 15.453 -15.602 -10.117 1 84.62 139 GLU B CA 1
ATOM 2382 C C . GLU B 1 139 ? 15.516 -16.844 -11 1 84.62 139 GLU B C 1
ATOM 2384 O O . GLU B 1 139 ? 16.016 -16.781 -12.125 1 84.62 139 GLU B O 1
ATOM 2389 N N . ASN B 1 140 ? 15.172 -17.984 -10.461 1 89.38 140 ASN B N 1
ATOM 2390 C CA . ASN B 1 140 ? 15.078 -19.25 -11.188 1 89.38 140 ASN B CA 1
ATOM 2391 C C . ASN B 1 140 ? 13.781 -19.984 -10.875 1 89.38 140 ASN B C 1
ATOM 2393 O O . ASN B 1 140 ? 13.797 -21.141 -10.477 1 89.38 140 ASN B O 1
ATOM 2397 N N . TYR B 1 141 ? 12.711 -19.297 -11.133 1 94.62 141 TYR B N 1
ATOM 2398 C CA . TYR B 1 141 ? 11.398 -19.875 -10.867 1 94.62 141 TYR B CA 1
ATOM 2399 C C . TYR B 1 141 ? 10.898 -20.672 -12.062 1 94.62 141 TYR B C 1
ATOM 2401 O O . TYR B 1 141 ? 11.117 -20.297 -13.211 1 94.62 141 TYR B O 1
ATOM 2409 N N . GLU B 1 142 ? 10.297 -21.734 -11.742 1 96.81 142 GLU B N 1
ATOM 2410 C CA . GLU B 1 142 ? 9.5 -22.453 -12.734 1 96.81 142 GLU B CA 1
ATOM 2411 C C . GLU B 1 142 ? 8.008 -22.188 -12.539 1 96.81 142 GLU B C 1
ATOM 2413 O O . GLU B 1 142 ? 7.43 -22.594 -11.523 1 96.81 142 GLU B O 1
ATOM 2418 N N . SER B 1 143 ? 7.414 -21.594 -13.562 1 97.94 143 SER B N 1
ATOM 2419 C CA . SER B 1 143 ? 5.992 -21.281 -13.445 1 97.94 143 SER B CA 1
ATOM 2420 C C . SER B 1 143 ? 5.141 -22.344 -14.125 1 97.94 143 SER B C 1
ATOM 2422 O O . SER B 1 143 ? 5.508 -22.859 -15.18 1 97.94 143 SER B O 1
ATOM 2424 N N . GLN B 1 144 ? 4.016 -22.672 -13.484 1 97 144 GLN B N 1
ATOM 2425 C CA . GLN B 1 144 ? 3.09 -23.641 -14.07 1 97 144 GLN B CA 1
ATOM 2426 C C . GLN B 1 144 ? 1.656 -23.359 -13.617 1 97 144 GLN B C 1
ATOM 2428 O O . GLN B 1 144 ? 1.423 -22.984 -12.469 1 97 144 GLN B O 1
ATOM 2433 N N . PHE B 1 145 ? 0.773 -23.594 -14.523 1 97 145 PHE B N 1
ATOM 2434 C CA . PHE B 1 145 ? -0.639 -23.594 -14.156 1 97 145 PHE B CA 1
ATOM 2435 C C . PHE B 1 145 ? -1.074 -24.969 -13.688 1 97 145 PHE B C 1
ATOM 2437 O O . PHE B 1 145 ? -0.786 -25.984 -14.336 1 97 145 PHE B O 1
ATOM 2444 N N . VAL B 1 146 ? -1.693 -25.016 -12.602 1 96.94 146 VAL B N 1
ATOM 2445 C CA . VAL B 1 146 ? -2.227 -26.219 -11.984 1 96.94 146 VAL B CA 1
ATOM 2446 C C . VAL B 1 146 ? -3.701 -26.016 -11.641 1 96.94 146 VAL B C 1
ATOM 2448 O O . VAL B 1 146 ? -4.121 -24.906 -11.312 1 96.94 146 VAL B O 1
ATOM 2451 N N . GLU B 1 147 ? -4.488 -27.109 -11.789 1 96.44 147 GLU B N 1
ATOM 2452 C CA . GLU B 1 147 ? -5.867 -27 -11.312 1 96.44 147 GLU B CA 1
ATOM 2453 C C . GLU B 1 147 ? -5.922 -26.406 -9.906 1 96.44 147 GLU B C 1
ATOM 2455 O O . GLU B 1 147 ? -5.168 -26.797 -9.023 1 96.44 147 GLU B O 1
ATOM 2460 N N . ALA B 1 148 ? -6.832 -25.422 -9.766 1 96.69 148 ALA B N 1
ATOM 2461 C CA . ALA B 1 148 ? -6.801 -24.547 -8.594 1 96.69 148 ALA B CA 1
ATOM 2462 C C . ALA B 1 148 ? -6.883 -25.344 -7.301 1 96.69 148 ALA B C 1
ATOM 2464 O O . ALA B 1 148 ? -6.102 -25.125 -6.375 1 96.69 148 ALA B O 1
ATOM 2465 N N . ARG B 1 149 ? -7.75 -26.328 -7.191 1 95.88 149 ARG B N 1
ATOM 2466 C CA . ARG B 1 149 ? -7.941 -27.109 -5.973 1 95.88 149 ARG B CA 1
ATOM 2467 C C . ARG B 1 149 ? -6.707 -27.953 -5.66 1 95.88 149 ARG B C 1
ATOM 2469 O O . ARG B 1 149 ? -6.379 -28.172 -4.496 1 95.88 149 ARG B O 1
ATOM 2476 N N . ARG B 1 150 ? -6.055 -28.375 -6.652 1 97.25 150 ARG B N 1
ATOM 2477 C CA . ARG B 1 150 ? -4.859 -29.203 -6.492 1 97.25 150 ARG B CA 1
ATOM 2478 C C . ARG B 1 150 ? -3.641 -28.344 -6.172 1 97.25 150 ARG B C 1
ATOM 2480 O O . ARG B 1 150 ? -2.699 -28.797 -5.523 1 97.25 150 ARG B O 1
ATOM 2487 N N . ALA B 1 151 ? -3.654 -27.125 -6.648 1 98.19 151 ALA B N 1
ATOM 2488 C CA . ALA B 1 151 ? -2.529 -26.219 -6.461 1 98.19 151 ALA B CA 1
ATOM 2489 C C . ALA B 1 151 ? -2.396 -25.797 -4.996 1 98.19 151 ALA B C 1
ATOM 2491 O O . ALA B 1 151 ? -1.286 -25.594 -4.508 1 98.19 151 ALA B O 1
ATOM 2492 N N . ILE B 1 152 ? -3.518 -25.734 -4.266 1 97.94 152 ILE B N 1
ATOM 2493 C CA . ILE B 1 152 ? -3.574 -25.141 -2.932 1 97.94 152 ILE B CA 1
ATOM 2494 C C . ILE B 1 152 ? -2.684 -25.922 -1.977 1 97.94 152 ILE B C 1
ATOM 2496 O O . ILE B 1 152 ? -1.794 -25.359 -1.337 1 97.94 152 ILE B O 1
ATOM 2500 N N . PRO B 1 153 ? -2.783 -27.234 -1.903 1 97.75 153 PRO B N 1
ATOM 2501 C CA . PRO B 1 153 ? -1.935 -27.969 -0.964 1 97.75 153 PRO B CA 1
ATOM 2502 C C . PRO B 1 153 ? -0.47 -28.016 -1.396 1 97.75 153 PRO B C 1
ATOM 2504 O O . PRO B 1 153 ? 0.402 -28.375 -0.604 1 97.75 153 PRO B O 1
ATOM 2507 N N . LEU B 1 154 ? -0.157 -27.688 -2.65 1 98 154 LEU B N 1
ATOM 2508 C CA . LEU B 1 154 ? 1.223 -27.672 -3.123 1 98 154 LEU B CA 1
ATOM 2509 C C . LEU B 1 154 ? 1.962 -26.438 -2.596 1 98 154 LEU B C 1
ATOM 2511 O O . LEU B 1 154 ? 3.188 -26.453 -2.461 1 98 154 LEU B O 1
ATOM 2515 N N . LEU B 1 155 ? 1.232 -25.391 -2.361 1 98.56 155 LEU B N 1
ATOM 2516 C CA . LEU B 1 155 ? 1.849 -24.156 -1.868 1 98.56 155 LEU B CA 1
ATOM 2517 C C . LEU B 1 155 ? 2.49 -24.391 -0.502 1 98.56 155 LEU B C 1
ATOM 2519 O O . LEU B 1 155 ? 1.835 -24.875 0.422 1 98.56 155 LEU B O 1
ATOM 2523 N N . THR B 1 156 ? 3.693 -23.984 -0.375 1 98.25 156 THR B N 1
ATOM 2524 C CA . THR B 1 156 ? 4.496 -24.312 0.798 1 98.25 156 THR B CA 1
ATOM 2525 C C . THR B 1 156 ? 4.078 -23.453 1.992 1 98.25 156 THR B C 1
ATOM 2527 O O . THR B 1 156 ? 4.039 -23.938 3.125 1 98.25 156 THR B O 1
ATOM 2530 N N . LEU B 1 157 ? 3.795 -22.219 1.767 1 96.88 157 LEU B N 1
ATOM 2531 C CA . LEU B 1 157 ? 3.471 -21.297 2.85 1 96.88 157 LEU B CA 1
ATOM 2532 C C . LEU B 1 157 ? 1.972 -21.297 3.127 1 96.88 157 LEU B C 1
ATOM 2534 O O . LEU B 1 157 ? 1.168 -21.094 2.213 1 96.88 157 LEU B O 1
ATOM 2538 N N . PRO B 1 158 ? 1.593 -21.531 4.355 1 97.06 158 PRO B N 1
ATOM 2539 C CA . PRO B 1 158 ? 0.168 -21.453 4.688 1 97.06 158 PRO B CA 1
ATOM 2540 C C . PRO B 1 158 ? -0.476 -20.141 4.273 1 97.06 158 PRO B C 1
ATOM 2542 O O . PRO B 1 158 ? -1.649 -20.109 3.893 1 97.06 158 PRO B O 1
ATOM 2545 N N . GLN B 1 159 ? 0.253 -19.031 4.359 1 96.81 159 GLN B N 1
ATOM 2546 C CA . GLN B 1 159 ? -0.253 -17.719 3.982 1 96.81 159 GLN B CA 1
ATOM 2547 C C . GLN B 1 159 ? -0.66 -17.688 2.512 1 96.81 159 GLN B C 1
ATOM 2549 O O . GLN B 1 159 ? -1.611 -16.984 2.141 1 96.81 159 GLN B O 1
ATOM 2554 N N . HIS B 1 160 ? 0.125 -18.406 1.753 1 98.12 160 HIS B N 1
ATOM 2555 C CA . HIS B 1 160 ? -0.228 -18.484 0.34 1 98.12 160 HIS B CA 1
ATOM 2556 C C . HIS B 1 160 ? -1.49 -19.312 0.131 1 98.12 160 HIS B C 1
ATOM 2558 O O . HIS B 1 160 ? -2.34 -18.953 -0.691 1 98.12 160 HIS B O 1
ATOM 2564 N N . ARG B 1 161 ? -1.643 -20.359 0.863 1 98.31 161 ARG B N 1
ATOM 2565 C CA . ARG B 1 161 ? -2.822 -21.219 0.775 1 98.31 161 ARG B CA 1
ATOM 2566 C C . ARG B 1 161 ? -4.082 -20.453 1.182 1 98.31 161 ARG B C 1
ATOM 2568 O O . ARG B 1 161 ? -5.133 -20.609 0.556 1 98.31 161 ARG B O 1
ATOM 2575 N N . ASP B 1 162 ? -4.016 -19.641 2.195 1 97.56 162 ASP B N 1
ATOM 2576 C CA . ASP B 1 162 ? -5.148 -18.875 2.711 1 97.56 162 ASP B CA 1
ATOM 2577 C C . ASP B 1 162 ? -5.672 -17.906 1.66 1 97.56 162 ASP B C 1
ATOM 2579 O O . ASP B 1 162 ? -6.875 -17.641 1.602 1 97.56 162 ASP B O 1
ATOM 2583 N N . LEU B 1 163 ? -4.773 -17.359 0.896 1 97.5 163 LEU B N 1
ATOM 2584 C CA . LEU B 1 163 ? -5.184 -16.422 -0.151 1 97.5 163 LEU B CA 1
ATOM 2585 C C . LEU B 1 163 ? -6.098 -17.109 -1.161 1 97.5 163 LEU B C 1
ATOM 2587 O O . LEU B 1 163 ? -7.078 -16.516 -1.617 1 97.5 163 LEU B O 1
#